Protein AF-V6LWH7-F1 (afdb_monomer_lite)

Foldseek 3Di:
DVVVLVVLVVVLVVLVVVLCCLLDPPDDDLPDLPCLQVSLVSNLVSLLSSLVSVVVSVVVVVVVVVVDDDDDDPDDDDPDDDDDDDDDDDPPDPPVPDDFPDPLLVSVVSSLVSLLVSLPPPDDPLLSLLSNLLNLLVVLCQLPPPVRPSVVVGDPSSNVVSVVVNVVSLVVNLVVQLVQLLVLLVLVVLLVVVLVLLVVCVVVVVDDPVLSVVLVVVSVVLVVVVVVLVVVVVVPDPDDDDDDDDDDDDDDDDDDDPPDPDDDQPDDDDPPPSDDPVSLVSLLSSLVSSVVSLVVSLVSQVPAARPNPVSVVSNVVSVVSSLVSVVSSQVNQSSHPNSNVSNVVNDPDDSVVSVVSSVPGND

Organism: NCBI:txid348837

Sequence (363 aa):
MIYVFTVLQQVTDRLYSDLESQLFPSKYQANNSSMVIDQIIVVLNSLTQINKNAKIILLLKQKSKAIEYIDDKYQHIKPDKFIFKDDTIIFSYKLTSFKPLNKMDIYLYYLVKFIFTVQNGNQAPTTKILQLLNSLGFINDFISNQTNELCLVISQQFKDYIKQVTSDLIMAYKQEIWSPPRLALGTSTLIDQITYQFNKWFQMNLISDQDNKEIQQQLVTFKIQKTNHQNSQSINDSFADENLLDDSQSESQAATDYSSLSQKSISGKSNSKLKSKKLASTIQKQLKKFLIYINNIRSSHMNLNIVSIDLRVQLQEIMNQCMEAYSIYEQLCTLSPALYQFFEQSIQEDSNEMKKSLATLFG

Radius of gyration: 29.25 Å; chains: 1; bounding box: 64×45×91 Å

Secondary structure (DSSP, 8-state):
-HHHHHHHHHHHHHHHHHHHHHHS-S---TT-GGGHHHHHHHHHHHHHHHHHHHHHHHHHHHHHHTS------------------------SS-GGG----SHHHHHHHHHHHHHHHHHTSS--HHHHHHHHHHHHHHHHHHHH-TT-TTTTTS-HHHHHHHHHHHHHHHHHHIIIIIHHHHHHH-HHHHHHHHHHHHHHHHHTTSS-HHHHHHHHHHHHHHHHHHHHHHHHHHTT--S-----------------------------S--TT---HHHHHHHHHHHHHHHHHHHHHHHHHTT-B---HHHHHHHHHHHHHHHHHHHHHHHHHHTSHHHHHHHHTT-SS-HHHHHHHHHTTB-

pLDDT: mean 71.37, std 21.17, range [26.19, 95.75]

Structure (mmCIF, N/CA/C/O backbone):
data_AF-V6LWH7-F1
#
_entry.id   AF-V6LWH7-F1
#
loop_
_atom_site.group_PDB
_atom_site.id
_atom_site.type_symbol
_atom_site.label_atom_id
_atom_site.label_alt_id
_atom_site.label_comp_id
_atom_site.label_asym_id
_atom_site.label_entity_id
_atom_site.label_seq_id
_atom_site.pdbx_PDB_ins_code
_atom_site.Cartn_x
_atom_site.Cartn_y
_atom_site.Cartn_z
_atom_site.occupancy
_atom_site.B_iso_or_equiv
_atom_site.auth_seq_id
_atom_site.auth_comp_id
_atom_site.auth_asym_id
_atom_site.auth_atom_id
_atom_site.pdbx_PDB_model_num
ATOM 1 N N . MET A 1 1 ? -37.479 -0.530 42.196 1.00 57.38 1 MET A N 1
ATOM 2 C CA . MET A 1 1 ? -36.612 0.382 41.412 1.00 57.38 1 MET A CA 1
ATOM 3 C C . MET A 1 1 ? -35.177 0.401 41.946 1.00 57.38 1 MET A C 1
ATOM 5 O O . MET A 1 1 ? -34.272 0.155 41.163 1.00 57.38 1 MET A O 1
ATOM 9 N N . ILE A 1 2 ? -34.971 0.569 43.262 1.00 58.06 2 ILE A N 1
ATOM 10 C CA . ILE A 1 2 ? -33.645 0.522 43.922 1.00 58.06 2 ILE A CA 1
ATOM 11 C C . ILE A 1 2 ? -32.874 -0.773 43.605 1.00 58.06 2 ILE A C 1
ATOM 13 O O . ILE A 1 2 ? -31.732 -0.711 43.176 1.00 58.06 2 ILE A O 1
ATOM 17 N N . TYR A 1 3 ? -33.515 -1.942 43.710 1.00 59.16 3 TYR A N 1
ATOM 18 C CA . TYR A 1 3 ? -32.867 -3.231 43.419 1.00 59.16 3 TYR A CA 1
ATOM 19 C C . TYR A 1 3 ? -32.341 -3.339 41.974 1.00 59.16 3 TYR A C 1
ATOM 21 O O . TYR A 1 3 ? -31.215 -3.767 41.751 1.00 59.16 3 TYR A O 1
ATOM 29 N N . VAL A 1 4 ? -33.123 -2.876 40.990 1.00 56.91 4 VAL A N 1
ATOM 30 C CA . VAL A 1 4 ? -32.725 -2.868 39.568 1.00 56.91 4 VAL A CA 1
ATOM 31 C C . VAL A 1 4 ? -31.540 -1.929 39.338 1.00 56.91 4 VAL A C 1
ATOM 33 O O . VAL A 1 4 ? -30.622 -2.268 38.598 1.00 56.91 4 VAL A O 1
ATOM 36 N N . PHE A 1 5 ? -31.532 -0.775 40.010 1.00 57.03 5 PHE A N 1
ATOM 37 C CA . PHE A 1 5 ? -30.420 0.169 39.971 1.00 57.03 5 PHE A CA 1
ATOM 38 C C . PHE A 1 5 ? -29.132 -0.442 40.543 1.00 57.03 5 PHE A C 1
ATOM 40 O O . PHE A 1 5 ? -28.092 -0.394 39.892 1.00 57.03 5 PHE A O 1
ATOM 47 N N . THR A 1 6 ? -29.203 -1.066 41.722 1.00 62.12 6 THR A N 1
ATOM 48 C CA . THR A 1 6 ? -28.047 -1.703 42.368 1.00 62.12 6 THR A CA 1
ATOM 49 C C . THR A 1 6 ? -27.485 -2.850 41.529 1.00 62.12 6 THR A C 1
ATOM 51 O O . THR A 1 6 ? -26.272 -2.937 41.363 1.00 62.12 6 THR A O 1
ATOM 54 N N . VAL A 1 7 ? -28.346 -3.693 40.949 1.00 62.69 7 VAL A N 1
ATOM 55 C CA . VAL A 1 7 ? -27.916 -4.802 40.082 1.00 62.69 7 VAL A CA 1
ATOM 56 C C . VAL A 1 7 ? -27.250 -4.279 38.805 1.00 62.69 7 VAL A C 1
ATOM 58 O O . VAL A 1 7 ? -26.169 -4.743 38.455 1.00 62.69 7 VAL A O 1
ATOM 61 N N . LEU A 1 8 ? -27.831 -3.277 38.133 1.00 59.25 8 LEU A N 1
ATOM 62 C CA . LEU A 1 8 ? -27.225 -2.672 36.937 1.00 59.25 8 LEU A CA 1
ATOM 63 C C . LEU A 1 8 ? -25.881 -1.999 37.238 1.00 59.25 8 LEU A C 1
ATOM 65 O O . LEU A 1 8 ? -24.948 -2.125 36.444 1.00 59.25 8 LEU A O 1
ATOM 69 N N . GLN A 1 9 ? -25.761 -1.319 38.381 1.00 61.81 9 GLN A N 1
ATOM 70 C CA . GLN A 1 9 ? -24.502 -0.717 38.816 1.00 61.81 9 GLN A CA 1
ATOM 71 C C . GLN A 1 9 ? -23.437 -1.795 39.059 1.00 61.81 9 GLN A C 1
ATOM 73 O O . GLN A 1 9 ? -22.360 -1.714 38.483 1.00 61.81 9 GLN A O 1
ATOM 78 N N . GLN A 1 10 ? -23.764 -2.860 39.799 1.00 66.56 10 GLN A N 1
ATOM 79 C CA . GLN A 1 10 ? -22.844 -3.976 40.053 1.00 66.56 10 GLN A CA 1
ATOM 80 C C . GLN A 1 10 ? -22.398 -4.687 38.768 1.00 66.56 10 GLN A C 1
ATOM 82 O O . GLN A 1 10 ? -21.230 -5.046 38.639 1.00 66.56 10 GLN A O 1
ATOM 87 N N . VAL A 1 11 ? -23.306 -4.885 37.805 1.00 63.69 11 VAL A N 1
ATOM 88 C CA . VAL A 1 11 ? -22.963 -5.452 36.490 1.00 63.69 11 VAL A CA 1
ATOM 89 C C . VAL A 1 11 ? -22.030 -4.513 35.725 1.00 63.69 11 VAL A C 1
ATOM 91 O O . VAL A 1 11 ? -21.061 -4.970 35.130 1.00 63.69 11 VAL A O 1
ATOM 94 N N . THR A 1 12 ? -22.283 -3.205 35.766 1.00 62.47 12 THR A N 1
ATOM 95 C CA . THR A 1 12 ? -21.432 -2.202 35.106 1.00 62.47 12 THR A CA 1
ATOM 96 C C . THR A 1 12 ? -20.036 -2.151 35.724 1.00 62.47 12 THR A C 1
ATOM 98 O O . THR A 1 12 ? -19.050 -2.113 34.994 1.00 62.47 12 THR A O 1
ATOM 101 N N . ASP A 1 13 ? -19.937 -2.212 37.052 1.00 66.00 13 ASP A N 1
ATOM 102 C CA . ASP A 1 13 ? -18.659 -2.209 37.768 1.00 66.00 13 ASP A CA 1
ATOM 103 C C . ASP A 1 13 ? -17.856 -3.492 37.492 1.00 66.00 13 ASP A C 1
ATOM 105 O O . ASP A 1 13 ? -16.647 -3.425 37.277 1.00 66.00 13 ASP A O 1
ATOM 109 N N . ARG A 1 14 ? -18.524 -4.654 37.400 1.00 68.56 14 ARG A N 1
ATOM 110 C CA . ARG A 1 14 ? -17.887 -5.906 36.953 1.00 68.56 14 ARG A CA 1
ATOM 111 C C . ARG A 1 14 ? -17.366 -5.801 35.526 1.00 68.56 14 ARG A C 1
ATOM 113 O O . ARG A 1 14 ? -16.214 -6.134 35.296 1.00 68.56 14 ARG A O 1
ATOM 120 N N . LEU A 1 15 ? -18.164 -5.268 34.599 1.00 65.25 15 LEU A N 1
ATOM 121 C CA . LEU A 1 15 ? -17.723 -5.058 33.218 1.00 65.25 15 LEU A CA 1
ATOM 122 C C . LEU A 1 15 ? -16.517 -4.112 33.139 1.00 65.25 15 LEU A C 1
ATOM 124 O O . LEU A 1 15 ? -15.630 -4.348 32.327 1.00 65.25 15 LEU A O 1
ATOM 128 N N . TYR A 1 16 ? -16.448 -3.071 33.978 1.00 66.19 16 TYR A N 1
ATOM 129 C CA . TYR A 1 16 ? -15.256 -2.221 34.070 1.00 66.19 16 TYR A CA 1
ATOM 130 C C . TYR A 1 16 ? -14.039 -2.986 34.593 1.00 66.19 16 TYR A C 1
ATOM 132 O O . TYR A 1 16 ? -12.971 -2.875 34.000 1.00 66.19 16 TYR A O 1
ATOM 140 N N . SER A 1 17 ? -14.198 -3.777 35.655 1.00 66.81 17 SER A N 1
ATOM 141 C CA . SER A 1 17 ? -13.118 -4.607 36.202 1.00 66.81 17 SER A CA 1
ATOM 142 C C . SER A 1 17 ? -12.618 -5.638 35.185 1.00 66.81 17 SER A C 1
ATOM 144 O O . SER A 1 17 ? -11.411 -5.832 35.043 1.00 66.81 17 SER A O 1
ATOM 146 N N . ASP A 1 18 ? -13.529 -6.282 34.455 1.00 69.12 18 ASP A N 1
ATOM 147 C CA . ASP A 1 18 ? -13.196 -7.248 33.409 1.00 69.12 18 ASP A CA 1
ATOM 148 C C . ASP A 1 18 ? -12.464 -6.551 32.257 1.00 69.12 18 ASP A C 1
ATOM 150 O O . ASP A 1 18 ? -11.425 -7.031 31.806 1.00 69.12 18 ASP A O 1
ATOM 154 N N . LEU A 1 19 ? -12.935 -5.375 31.835 1.00 66.69 19 LEU A N 1
ATOM 155 C CA . LEU A 1 19 ? -12.294 -4.564 30.801 1.00 66.69 19 LEU A CA 1
ATOM 156 C C . LEU A 1 19 ? -10.889 -4.106 31.216 1.00 66.69 19 LEU A C 1
ATOM 158 O O . LEU A 1 19 ? -9.960 -4.159 30.415 1.00 66.69 19 LEU A O 1
ATOM 162 N N . GLU A 1 20 ? -10.705 -3.693 32.468 1.00 63.97 20 GLU A N 1
ATOM 163 C CA . GLU A 1 20 ? -9.390 -3.347 33.010 1.00 63.97 20 GLU A CA 1
ATOM 164 C C . GLU A 1 20 ? -8.465 -4.567 33.041 1.00 63.97 20 GLU A C 1
ATOM 166 O O . GLU A 1 20 ? -7.310 -4.468 32.637 1.00 63.97 20 GLU A O 1
ATOM 171 N N . SER A 1 21 ? -8.974 -5.744 33.408 1.00 65.75 21 SER A N 1
ATOM 172 C CA . SER A 1 21 ? -8.191 -6.984 33.360 1.00 65.75 21 SER A CA 1
ATOM 173 C C . SER A 1 21 ? -7.822 -7.419 31.936 1.00 65.75 21 SER A C 1
ATOM 175 O O . SER A 1 21 ? -6.797 -8.070 31.751 1.00 65.75 21 SER A O 1
ATOM 177 N N . GLN A 1 22 ? -8.631 -7.047 30.937 1.00 65.56 22 GLN A N 1
ATOM 178 C CA . GLN A 1 22 ? -8.401 -7.332 29.517 1.00 65.56 22 GLN A CA 1
ATOM 179 C C . GLN A 1 22 ? -7.458 -6.327 28.856 1.00 65.56 22 GLN A C 1
ATOM 181 O O . GLN A 1 22 ? -6.713 -6.713 27.965 1.00 65.56 22 GLN A O 1
ATOM 186 N N . LEU A 1 23 ? -7.479 -5.060 29.279 1.00 60.69 23 LEU A N 1
ATOM 187 C CA . LEU A 1 23 ? -6.582 -4.013 28.782 1.00 60.69 23 LEU A CA 1
ATOM 188 C C . LEU A 1 23 ? -5.226 -4.019 29.507 1.00 60.69 23 LEU A C 1
ATOM 190 O O . LEU A 1 23 ? -4.211 -3.666 28.902 1.00 60.69 23 LEU A O 1
ATOM 194 N N . PHE A 1 24 ? -5.184 -4.473 30.766 1.00 60.62 24 PHE A N 1
ATOM 195 C CA . PHE A 1 24 ? -3.997 -4.470 31.635 1.00 60.62 24 PHE A CA 1
ATOM 196 C C . PHE A 1 24 ? -3.686 -5.815 32.348 1.00 60.62 24 PHE A C 1
ATOM 198 O O . PHE A 1 24 ? -3.343 -5.809 33.533 1.00 60.62 24 PHE A O 1
ATOM 205 N N . PRO A 1 25 ? -3.760 -6.994 31.706 1.00 55.56 25 PRO A N 1
ATOM 206 C CA . PRO A 1 25 ? -3.278 -8.236 32.280 1.00 55.56 25 PRO A CA 1
ATOM 207 C C . PRO A 1 25 ? -1.788 -8.127 32.610 1.00 55.56 25 PRO A C 1
ATOM 209 O O . PRO A 1 25 ? -0.939 -7.756 31.799 1.00 55.56 25 PRO A O 1
ATOM 212 N N . SER A 1 26 ? -1.461 -8.547 33.826 1.00 43.44 26 SER A N 1
ATOM 213 C CA . SER A 1 26 ? -0.113 -8.572 34.401 1.00 43.44 26 SER A CA 1
ATOM 214 C C . SER A 1 26 ? 0.867 -9.522 33.690 1.00 43.44 26 SER A C 1
ATOM 216 O O . SER A 1 26 ? 2.021 -9.635 34.101 1.00 43.44 26 SER A O 1
ATOM 218 N N . LYS A 1 27 ? 0.433 -10.214 32.626 1.00 41.72 27 LYS A N 1
ATOM 219 C CA . LYS A 1 27 ? 1.223 -11.163 31.830 1.00 41.72 27 LYS A CA 1
ATOM 220 C C . LYS A 1 27 ? 0.789 -11.147 30.362 1.00 41.72 27 LYS A C 1
ATOM 222 O O . LYS A 1 27 ? 0.146 -12.082 29.893 1.00 41.72 27 LYS A O 1
ATOM 227 N N . TYR A 1 28 ? 1.158 -10.114 29.612 1.00 51.66 28 TYR A N 1
ATOM 228 C CA . TYR A 1 28 ? 1.070 -10.191 28.154 1.00 51.66 28 TYR A CA 1
ATOM 229 C C . TYR A 1 28 ? 2.218 -11.045 27.610 1.00 51.66 28 TYR A C 1
ATOM 231 O O . TYR A 1 28 ? 3.370 -10.619 27.567 1.00 51.66 28 TYR A O 1
ATOM 239 N N . GLN A 1 29 ? 1.909 -12.282 27.217 1.00 45.56 29 GLN A N 1
ATOM 240 C CA . GLN A 1 29 ? 2.829 -13.111 26.442 1.00 45.56 29 GLN A CA 1
ATOM 241 C C . GLN A 1 29 ? 2.823 -12.614 24.992 1.00 45.56 29 GLN A C 1
ATOM 243 O O . GLN A 1 29 ? 1.815 -12.723 24.299 1.00 45.56 29 GLN A O 1
ATOM 248 N N . ALA A 1 30 ? 3.956 -12.085 24.535 1.00 46.53 30 ALA A N 1
ATOM 249 C CA . ALA A 1 30 ? 4.158 -11.439 23.233 1.00 46.53 30 ALA A CA 1
ATOM 250 C C . ALA A 1 30 ? 3.979 -12.343 21.986 1.00 46.53 30 ALA A C 1
ATOM 252 O O . ALA A 1 30 ? 4.360 -11.949 20.887 1.00 46.53 30 ALA A O 1
ATOM 253 N N . ASN A 1 31 ? 3.423 -13.552 22.125 1.00 45.47 31 ASN A N 1
ATOM 254 C CA . ASN A 1 31 ? 3.569 -14.612 21.122 1.00 45.47 31 ASN A CA 1
ATOM 255 C C . ASN A 1 31 ? 2.305 -14.954 20.311 1.00 45.47 31 ASN A C 1
ATOM 257 O O . ASN A 1 31 ? 2.431 -15.694 19.342 1.00 45.47 31 ASN A O 1
ATOM 261 N N . ASN A 1 32 ? 1.118 -14.412 20.622 1.00 48.62 32 ASN A N 1
ATOM 262 C CA . ASN A 1 32 ? -0.114 -14.729 19.876 1.00 48.62 32 ASN A CA 1
ATOM 263 C C . ASN A 1 32 ? -0.684 -13.510 19.139 1.00 48.62 32 ASN A C 1
ATOM 265 O O . ASN A 1 32 ? -1.598 -12.838 19.610 1.00 48.62 32 ASN A O 1
ATOM 269 N N . SER A 1 33 ? -0.161 -13.247 17.943 1.00 49.16 33 SER A N 1
ATOM 270 C CA . SER A 1 33 ? -0.603 -12.152 17.070 1.00 49.16 33 SER A CA 1
ATOM 271 C C . SER A 1 33 ? -1.955 -12.384 16.381 1.00 49.16 33 SER A C 1
ATOM 273 O O . SER A 1 33 ? -2.584 -11.423 15.948 1.00 49.16 33 SER A O 1
ATOM 275 N N . SER A 1 34 ? -2.450 -13.627 16.326 1.00 46.38 34 SER A N 1
ATOM 276 C CA . SER A 1 34 ? -3.752 -13.956 15.723 1.00 46.38 34 SER A CA 1
ATOM 277 C C . SER A 1 34 ? -4.962 -13.639 16.610 1.00 46.38 34 SER A C 1
ATOM 279 O O . SER A 1 34 ? -6.083 -13.649 16.116 1.00 46.38 34 SER A O 1
ATOM 281 N N . MET A 1 35 ? -4.764 -13.330 17.897 1.00 50.34 35 MET A N 1
ATOM 282 C CA . MET A 1 35 ? -5.859 -13.119 18.859 1.00 50.34 35 MET A CA 1
ATOM 283 C C . MET A 1 35 ? -6.299 -11.655 19.000 1.00 50.34 35 MET A C 1
ATOM 285 O O . MET A 1 35 ? -7.195 -11.359 19.786 1.00 50.34 35 MET A O 1
ATOM 289 N N . VAL A 1 36 ? -5.682 -10.725 18.265 1.00 66.1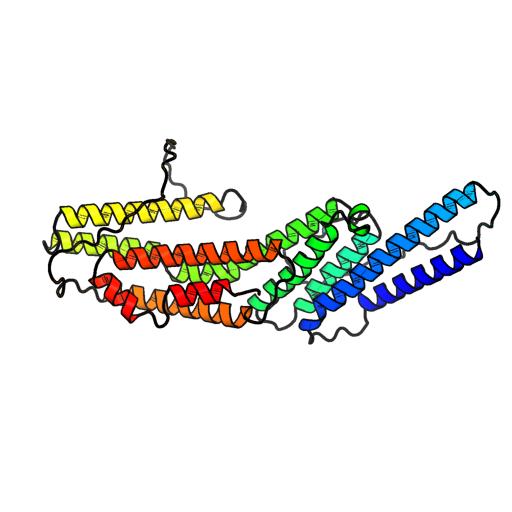9 36 VAL A N 1
ATOM 290 C CA . VAL A 1 36 ? -5.876 -9.288 18.509 1.00 66.19 36 VAL A CA 1
ATOM 291 C C . VAL A 1 36 ? -7.281 -8.823 18.110 1.00 66.19 36 VAL A C 1
ATOM 293 O O . VAL A 1 36 ? -7.898 -8.087 18.871 1.00 66.19 36 VAL A O 1
ATOM 296 N N . ILE A 1 37 ? -7.837 -9.281 16.981 1.00 69.75 37 ILE A N 1
ATOM 297 C CA . ILE A 1 37 ? -9.183 -8.854 16.547 1.00 69.75 37 ILE A CA 1
ATOM 298 C C . ILE A 1 37 ? -10.270 -9.404 17.469 1.00 69.75 37 ILE A C 1
ATOM 300 O O . ILE A 1 37 ? -11.130 -8.641 17.900 1.00 69.75 37 ILE A O 1
ATOM 304 N N . ASP A 1 38 ? -10.208 -10.683 17.839 1.00 70.56 38 ASP A N 1
ATOM 305 C CA . ASP A 1 38 ? -11.181 -11.274 18.764 1.00 70.56 38 ASP A CA 1
ATOM 306 C C . ASP A 1 38 ? -11.155 -10.568 20.127 1.00 70.56 38 ASP A C 1
ATOM 308 O O . ASP A 1 38 ? -12.202 -10.259 20.697 1.00 70.56 38 ASP A O 1
ATOM 312 N N . GLN A 1 39 ? -9.962 -10.224 20.624 1.00 69.38 39 GLN A N 1
ATOM 313 C CA . GLN A 1 39 ? -9.811 -9.428 21.843 1.00 69.38 39 GLN A CA 1
ATOM 314 C C . GLN A 1 39 ? -10.377 -8.011 21.676 1.00 69.38 39 GLN A C 1
ATOM 316 O O . GLN A 1 39 ? -11.100 -7.543 22.556 1.00 69.38 39 GLN A O 1
ATOM 321 N N . ILE A 1 40 ? -10.130 -7.346 20.541 1.00 74.00 40 ILE A N 1
ATOM 322 C CA . ILE A 1 40 ? -10.730 -6.040 20.231 1.00 74.00 40 ILE A CA 1
ATOM 323 C C . ILE A 1 40 ? -12.260 -6.140 20.231 1.00 74.00 40 ILE A C 1
ATOM 325 O O . ILE A 1 40 ? -12.918 -5.296 20.837 1.00 74.00 40 ILE A O 1
ATOM 329 N N . ILE A 1 41 ? -12.841 -7.174 19.615 1.00 76.12 41 ILE A N 1
ATOM 330 C CA . ILE A 1 41 ? -14.292 -7.404 19.590 1.00 76.12 41 ILE A CA 1
ATOM 331 C C . ILE A 1 41 ? -14.842 -7.523 21.015 1.00 76.12 41 ILE A C 1
ATOM 333 O O . ILE A 1 41 ? -15.835 -6.872 21.346 1.00 76.12 41 ILE A O 1
ATOM 337 N N . VAL A 1 42 ? -14.198 -8.314 21.878 1.00 74.38 42 VAL A N 1
ATOM 338 C CA . VAL A 1 42 ? -14.616 -8.479 23.280 1.00 74.38 42 VAL A CA 1
ATOM 339 C C . VAL A 1 42 ? -14.567 -7.147 24.036 1.00 74.38 42 VAL A C 1
ATOM 341 O O . VAL A 1 42 ? -15.534 -6.800 24.726 1.00 74.38 42 VAL A O 1
ATOM 344 N N . VAL A 1 43 ? -13.496 -6.367 23.866 1.00 72.19 43 VAL A N 1
ATOM 345 C CA . VAL A 1 43 ? -13.340 -5.050 24.503 1.00 72.19 43 VAL A CA 1
ATOM 346 C C . VAL A 1 43 ? -14.414 -4.076 24.006 1.00 72.19 43 VAL A C 1
ATOM 348 O O . VAL A 1 43 ? -15.103 -3.446 24.809 1.00 72.19 43 VAL A O 1
ATOM 351 N N . LEU A 1 44 ? -14.622 -3.976 22.691 1.00 75.81 44 LEU A N 1
ATOM 352 C CA . LEU A 1 44 ? -15.604 -3.069 22.089 1.00 75.81 44 LEU A CA 1
ATOM 353 C C . LEU A 1 44 ? -17.050 -3.437 22.457 1.00 75.81 44 LEU A C 1
ATOM 355 O O . LEU A 1 44 ? -17.870 -2.553 22.733 1.00 75.81 44 LEU A O 1
ATOM 359 N N . ASN A 1 45 ? -17.365 -4.731 22.537 1.00 76.62 45 ASN A N 1
ATOM 360 C CA . ASN A 1 45 ? -18.660 -5.211 23.016 1.00 76.62 45 ASN A CA 1
ATOM 361 C C . ASN A 1 45 ? -18.878 -4.856 24.490 1.00 76.62 45 ASN A C 1
ATOM 363 O O . ASN A 1 45 ? -19.949 -4.361 24.851 1.00 76.62 45 ASN A O 1
ATOM 367 N N . SER A 1 46 ? -17.855 -5.037 25.328 1.00 73.69 46 SER A N 1
ATOM 368 C CA . SER A 1 46 ? -17.896 -4.664 26.746 1.00 73.69 46 SER A CA 1
ATOM 369 C C . SER A 1 46 ? -18.129 -3.162 26.924 1.00 73.69 46 SER A C 1
ATOM 371 O O . SER A 1 46 ? -19.032 -2.767 27.662 1.00 73.69 46 SER A O 1
ATOM 373 N N . LEU A 1 47 ? -17.416 -2.311 26.175 1.00 72.38 47 LEU A N 1
ATOM 374 C CA . LEU A 1 47 ? -17.636 -0.856 26.178 1.00 72.38 47 LEU A CA 1
ATOM 375 C C . LEU A 1 47 ? -19.057 -0.480 25.745 1.00 72.38 47 LEU A C 1
ATOM 377 O O . LEU A 1 47 ? -19.685 0.397 26.344 1.00 72.38 47 LEU A O 1
ATOM 381 N N . THR A 1 48 ? -19.593 -1.166 24.736 1.00 74.44 48 THR A N 1
ATOM 382 C CA . THR A 1 48 ? -20.962 -0.940 24.255 1.00 74.44 48 THR A CA 1
ATOM 383 C C . THR A 1 48 ? -21.994 -1.279 25.332 1.00 74.44 48 THR A C 1
ATOM 385 O O . THR A 1 48 ? -22.919 -0.498 25.563 1.00 74.44 48 THR A O 1
ATOM 388 N N . GLN A 1 49 ? -21.827 -2.401 26.037 1.00 72.25 49 GLN A N 1
ATOM 389 C CA . GLN A 1 49 ? -22.718 -2.800 27.133 1.00 72.25 49 GLN A CA 1
ATOM 390 C C . GLN A 1 49 ? -22.623 -1.854 28.333 1.00 72.25 49 GLN A C 1
ATOM 392 O O . GLN A 1 49 ? -23.647 -1.436 28.873 1.00 72.25 49 GLN A O 1
ATOM 397 N N . ILE A 1 50 ? -21.408 -1.442 28.702 1.00 72.31 50 ILE A N 1
ATOM 398 C CA . ILE A 1 50 ? -21.175 -0.429 29.738 1.00 72.31 50 ILE A CA 1
ATOM 399 C C . ILE A 1 50 ? -21.924 0.866 29.395 1.00 72.31 50 ILE A C 1
ATOM 401 O O . ILE A 1 50 ? -22.614 1.421 30.250 1.00 72.31 50 ILE A O 1
ATOM 405 N N . ASN A 1 51 ? -21.840 1.333 28.144 1.00 72.12 51 ASN A N 1
ATOM 406 C CA . ASN A 1 51 ? -22.542 2.539 27.704 1.00 72.12 51 ASN A CA 1
ATOM 407 C C . ASN A 1 51 ? -24.070 2.391 27.808 1.00 72.12 51 ASN A C 1
ATOM 409 O O . ASN A 1 51 ? -24.751 3.287 28.311 1.00 72.12 51 ASN A O 1
ATOM 413 N N . LYS A 1 52 ? -24.617 1.246 27.379 1.00 73.56 52 LYS A N 1
ATOM 414 C CA . LYS A 1 52 ? -26.056 0.951 27.488 1.00 73.56 52 LYS A CA 1
ATOM 415 C C . LYS A 1 52 ? -26.523 0.964 28.942 1.00 73.56 52 LYS A C 1
ATOM 417 O O . LYS A 1 52 ? -27.501 1.643 29.264 1.00 73.56 52 LYS A O 1
ATOM 422 N N . ASN A 1 53 ? -25.793 0.294 29.832 1.00 71.12 53 ASN A N 1
ATOM 423 C CA . ASN A 1 53 ? -26.113 0.281 31.257 1.00 71.12 53 ASN A CA 1
ATOM 424 C C . ASN A 1 53 ? -26.029 1.685 31.864 1.00 71.12 53 ASN A C 1
ATOM 426 O O . ASN A 1 53 ? -26.939 2.086 32.587 1.00 71.12 53 ASN A O 1
ATOM 430 N N . ALA A 1 54 ? -25.001 2.468 31.521 1.00 67.50 54 ALA A N 1
ATOM 431 C CA . ALA A 1 54 ? -24.852 3.842 31.993 1.00 67.50 54 ALA A CA 1
ATOM 432 C C . ALA A 1 54 ? -26.034 4.735 31.572 1.00 67.50 54 ALA A C 1
ATOM 434 O O . ALA A 1 54 ? -26.556 5.486 32.400 1.00 67.50 54 ALA A O 1
ATOM 435 N N . LYS A 1 55 ? -26.518 4.615 30.325 1.00 70.62 55 LYS A N 1
ATOM 436 C CA . LYS A 1 55 ? -27.722 5.327 29.857 1.00 70.62 55 LYS A CA 1
ATOM 437 C C . LYS A 1 55 ? -28.970 4.913 30.634 1.00 70.62 55 LYS A C 1
ATOM 439 O O . LYS A 1 55 ? -29.725 5.782 31.065 1.00 70.62 55 LYS A O 1
ATOM 444 N N . ILE A 1 56 ? -29.178 3.611 30.852 1.00 67.88 56 ILE A N 1
ATOM 445 C CA . ILE A 1 56 ? -30.323 3.103 31.627 1.00 67.88 56 ILE A CA 1
ATOM 446 C C . ILE A 1 56 ? -30.268 3.626 33.066 1.00 67.88 56 ILE A C 1
ATOM 448 O O . ILE A 1 56 ? -31.268 4.127 33.574 1.00 67.88 56 ILE A O 1
ATOM 452 N N . ILE A 1 57 ? -29.101 3.576 33.709 1.00 64.56 57 ILE A N 1
ATOM 453 C CA . ILE A 1 57 ? -28.868 4.112 35.057 1.00 64.56 57 ILE A CA 1
ATOM 454 C C . ILE A 1 57 ? -29.195 5.609 35.105 1.00 64.56 57 ILE A C 1
ATOM 456 O O . ILE A 1 57 ? -29.845 6.066 36.045 1.00 64.56 57 ILE A O 1
ATOM 460 N N . LEU A 1 58 ? -28.789 6.380 34.094 1.00 66.94 58 LEU A N 1
ATOM 461 C CA . LEU A 1 58 ? -29.041 7.820 34.024 1.00 66.94 58 LEU A CA 1
ATOM 462 C C . LEU A 1 58 ? -30.533 8.132 33.823 1.00 66.94 58 LEU A C 1
ATOM 464 O O . LEU A 1 58 ? -31.070 8.989 34.525 1.00 66.94 58 LEU A O 1
ATOM 468 N N . LEU A 1 59 ? -31.225 7.386 32.958 1.00 68.25 59 LEU A N 1
ATOM 469 C CA . LEU A 1 59 ? -32.680 7.474 32.784 1.00 68.25 59 LEU A CA 1
ATOM 470 C C . LEU A 1 59 ? -33.435 7.094 34.062 1.00 68.25 59 LEU A C 1
ATOM 472 O O . LEU A 1 59 ? -34.387 7.775 34.444 1.00 68.25 59 LEU A O 1
ATOM 476 N N . LEU A 1 60 ? -33.001 6.035 34.751 1.00 62.44 60 LEU A N 1
ATOM 477 C CA . LEU A 1 60 ? -33.561 5.633 36.040 1.00 62.44 60 LEU A CA 1
ATOM 478 C C . LEU A 1 60 ? -33.341 6.717 37.099 1.00 62.44 60 LEU A C 1
ATOM 480 O O . LEU A 1 60 ? -34.279 7.006 37.829 1.00 62.44 60 LEU A O 1
ATOM 484 N N . LYS A 1 61 ? -32.170 7.372 37.138 1.00 61.19 61 LYS A N 1
ATOM 485 C CA . LYS A 1 61 ? -31.898 8.518 38.028 1.00 61.19 61 LYS A CA 1
ATOM 486 C C . LYS A 1 61 ? -32.762 9.736 37.708 1.00 61.19 61 LYS A C 1
ATOM 488 O O . LYS A 1 61 ? -33.194 10.435 38.615 1.00 61.19 61 LYS A O 1
ATOM 493 N N . GLN A 1 62 ? -33.004 10.024 36.432 1.00 68.31 62 GLN A N 1
ATOM 494 C CA . GLN A 1 62 ? -33.876 11.129 36.023 1.00 68.31 62 GLN A CA 1
ATOM 495 C C . GLN A 1 62 ? -35.334 10.851 36.398 1.00 68.31 62 GLN A C 1
ATOM 497 O O . GLN A 1 62 ? -35.998 11.720 36.955 1.00 68.31 62 GLN A O 1
ATOM 502 N N . LYS A 1 63 ? -35.811 9.620 36.171 1.00 63.78 63 LYS A N 1
ATOM 503 C CA . LYS A 1 63 ? -37.148 9.189 36.595 1.00 63.78 63 LYS A CA 1
ATOM 504 C C . LYS A 1 63 ? -37.279 9.084 38.113 1.00 63.78 63 LYS A C 1
ATOM 506 O O . LYS A 1 63 ? -38.341 9.390 38.636 1.00 63.78 63 LYS A O 1
ATOM 511 N N . SER A 1 64 ? -36.220 8.703 38.826 1.00 55.62 64 SER A N 1
ATOM 512 C CA . SER A 1 64 ? -36.217 8.693 40.288 1.00 55.62 64 SER A CA 1
ATOM 513 C C . SER A 1 64 ? -36.090 10.097 40.866 1.00 55.62 64 SER A C 1
ATOM 515 O O . SER A 1 64 ? -36.620 10.338 41.926 1.00 55.62 64 SER A O 1
ATOM 517 N N . LYS A 1 65 ? -35.476 11.074 40.191 1.00 50.72 65 LYS A N 1
ATOM 518 C CA . LYS A 1 65 ? -35.581 12.484 40.613 1.00 50.72 65 LYS A CA 1
ATOM 519 C C . LYS A 1 65 ? -37.008 13.039 40.489 1.00 50.72 65 LYS A C 1
ATOM 521 O O . LYS A 1 65 ? -37.323 14.002 41.172 1.00 50.72 65 LYS A O 1
ATOM 526 N N . ALA A 1 66 ? -37.868 12.421 39.675 1.00 46.00 66 ALA A N 1
ATOM 527 C CA . ALA A 1 66 ? -39.311 12.682 39.668 1.00 46.00 66 ALA A CA 1
ATOM 528 C C . ALA A 1 66 ? -40.079 11.915 40.772 1.00 46.00 66 ALA A C 1
ATOM 530 O O . ALA A 1 66 ? -41.288 12.077 40.901 1.00 46.00 66 ALA A O 1
ATOM 531 N N . ILE A 1 67 ? -39.391 11.086 41.566 1.00 44.28 67 ILE A N 1
ATOM 532 C CA . ILE A 1 67 ? -39.914 10.334 42.713 1.00 44.28 67 ILE A CA 1
ATOM 533 C C . ILE A 1 67 ? -38.976 10.634 43.889 1.00 44.28 67 ILE A C 1
ATOM 535 O O . ILE A 1 67 ? -38.014 9.908 44.127 1.00 44.28 67 ILE A O 1
ATOM 539 N N . GLU A 1 68 ? -39.202 11.767 44.557 1.00 42.53 68 GLU A N 1
ATOM 540 C CA . GLU A 1 68 ? -38.373 12.249 45.667 1.00 42.53 68 GLU A CA 1
ATOM 541 C C . GLU A 1 68 ? -37.954 11.150 46.657 1.00 42.53 68 GLU A C 1
ATOM 543 O O . GLU A 1 68 ? -38.716 10.233 46.963 1.00 42.53 68 GLU A O 1
ATOM 548 N N . TYR A 1 69 ? -36.746 11.348 47.200 1.00 46.94 69 TYR A N 1
ATOM 549 C CA . TYR A 1 69 ? -36.076 10.554 48.231 1.00 46.94 69 TYR A CA 1
ATOM 550 C C . TYR A 1 69 ? -35.599 9.163 47.800 1.00 46.94 69 TYR A C 1
ATOM 552 O O . TYR A 1 69 ? -36.385 8.232 47.786 1.00 46.94 69 TYR A O 1
ATOM 560 N N . ILE A 1 70 ? -34.283 9.003 47.578 1.00 36.62 70 ILE A N 1
ATOM 561 C CA . ILE A 1 70 ? -33.472 7.888 48.119 1.00 36.62 70 ILE A CA 1
ATOM 562 C C . ILE A 1 70 ? -31.981 8.306 48.149 1.00 36.62 70 ILE A C 1
ATOM 564 O O . ILE A 1 70 ? -31.315 8.380 47.119 1.00 36.62 70 ILE A O 1
ATOM 568 N N . ASP A 1 71 ? -31.537 8.577 49.377 1.00 39.25 71 ASP A N 1
ATOM 569 C CA . ASP A 1 71 ? -30.252 8.312 50.055 1.00 39.25 71 ASP A CA 1
ATOM 570 C C . ASP A 1 71 ? -28.887 8.601 49.368 1.00 39.25 71 ASP A C 1
ATOM 572 O O . ASP A 1 71 ? -28.439 7.928 48.435 1.00 39.25 71 ASP A O 1
ATOM 576 N N . ASP A 1 72 ? -28.166 9.561 49.957 1.00 38.94 72 ASP A N 1
ATOM 577 C CA . ASP A 1 72 ? -26.900 10.196 49.547 1.00 38.94 72 ASP A CA 1
ATOM 578 C C . ASP A 1 72 ? -25.620 9.367 49.830 1.00 38.94 72 ASP A C 1
ATOM 580 O O . ASP A 1 72 ? -24.591 9.898 50.250 1.00 38.94 72 ASP A O 1
ATOM 584 N N . LYS A 1 73 ? -25.613 8.047 49.597 1.00 40.84 73 LYS A N 1
ATOM 585 C CA . LYS A 1 73 ? -24.467 7.192 50.003 1.00 40.84 73 LYS A CA 1
ATOM 586 C C . LYS A 1 73 ? -23.383 6.875 48.963 1.00 40.84 73 LYS A C 1
ATOM 588 O O . LYS A 1 73 ? -22.447 6.153 49.293 1.00 40.84 73 LYS A O 1
ATOM 593 N N . TYR A 1 74 ? -23.421 7.428 47.746 1.00 38.06 74 TYR A N 1
ATOM 594 C CA . TYR A 1 74 ? -22.477 7.038 46.675 1.00 38.06 74 TYR A CA 1
ATOM 595 C C . TYR A 1 74 ? -21.810 8.209 45.926 1.00 38.06 74 TYR A C 1
ATOM 597 O O . TYR A 1 74 ? -21.759 8.214 44.697 1.00 38.06 74 TYR A O 1
ATOM 605 N N . GLN A 1 75 ? -21.275 9.209 46.641 1.00 33.69 75 GLN A N 1
ATOM 606 C CA . GLN A 1 75 ? -20.598 10.372 46.029 1.00 33.69 75 GLN A CA 1
ATOM 607 C C . GLN A 1 75 ? -19.055 10.337 45.998 1.00 33.69 75 GLN A C 1
ATOM 609 O O . GLN A 1 75 ? -18.435 11.330 45.615 1.00 33.69 75 GLN A O 1
ATOM 614 N N . HIS A 1 76 ? -18.383 9.232 46.328 1.00 33.91 76 HIS A N 1
ATOM 615 C CA . HIS A 1 76 ? -16.913 9.228 46.379 1.00 33.91 76 HIS A CA 1
ATOM 616 C C . HIS A 1 76 ? -16.281 8.088 45.580 1.00 33.91 76 HIS A C 1
ATOM 618 O O . HIS A 1 76 ? -15.878 7.075 46.136 1.00 33.91 76 HIS A O 1
ATOM 624 N N . ILE A 1 77 ? -16.120 8.303 44.273 1.00 30.72 77 ILE A N 1
ATOM 625 C CA . ILE A 1 77 ? -15.047 7.666 43.499 1.00 30.72 77 ILE A CA 1
ATOM 626 C C . ILE A 1 77 ? -14.300 8.800 42.797 1.00 30.72 77 ILE A C 1
ATOM 628 O O . ILE A 1 77 ? -14.759 9.342 41.791 1.00 30.72 77 ILE A O 1
ATOM 632 N N . LYS A 1 78 ? -13.178 9.225 43.388 1.00 27.95 78 LYS A N 1
ATOM 633 C CA . LYS A 1 78 ? -12.232 10.126 42.724 1.00 27.95 78 LYS A CA 1
ATOM 634 C C . LYS A 1 78 ? -11.430 9.288 41.722 1.00 27.95 78 LYS A C 1
ATOM 636 O O . LYS A 1 78 ? -10.961 8.222 42.107 1.00 27.95 78 LYS A O 1
ATOM 641 N N . PRO A 1 79 ? -11.262 9.727 40.466 1.00 31.36 79 PRO A N 1
ATOM 642 C CA . PRO A 1 79 ? -10.334 9.070 39.562 1.00 31.36 79 PRO A CA 1
ATOM 643 C C . PRO A 1 79 ? -8.915 9.339 40.069 1.00 31.36 79 PRO A C 1
ATOM 645 O O . PRO A 1 79 ? -8.481 10.493 40.133 1.00 31.36 79 PRO A O 1
ATOM 648 N N . ASP A 1 80 ? -8.219 8.283 40.478 1.00 29.58 80 ASP A N 1
ATOM 649 C CA . ASP A 1 80 ? -6.827 8.383 40.892 1.00 29.58 80 ASP A CA 1
ATOM 650 C C . ASP A 1 80 ? -5.951 8.884 39.735 1.00 29.58 80 ASP A C 1
ATOM 652 O O . ASP A 1 80 ? -6.147 8.563 38.559 1.00 29.58 80 ASP A O 1
ATOM 656 N N . LYS A 1 81 ? -4.994 9.746 40.086 1.00 29.14 81 LYS A N 1
ATOM 657 C CA . LYS A 1 81 ? -4.010 10.329 39.172 1.00 29.14 81 LYS A CA 1
ATOM 658 C C . LYS A 1 81 ? -3.064 9.234 38.679 1.00 29.14 81 LYS A C 1
ATOM 660 O O . LYS A 1 81 ? -2.141 8.853 39.391 1.00 29.14 81 LYS A O 1
ATOM 665 N N . PHE A 1 82 ? -3.240 8.791 37.443 1.00 32.44 82 PHE A N 1
ATOM 666 C CA . PHE A 1 82 ? -2.245 7.974 36.756 1.00 32.44 82 PHE A CA 1
ATOM 667 C C . PHE A 1 82 ? -1.134 8.872 36.188 1.00 32.44 82 PHE A C 1
ATOM 669 O O . PHE A 1 82 ? -1.392 9.736 35.351 1.00 32.44 82 PHE A O 1
ATOM 676 N N . ILE A 1 83 ? 0.101 8.677 36.657 1.00 26.28 83 ILE A N 1
ATOM 677 C CA . ILE A 1 83 ? 1.328 9.227 36.063 1.00 26.28 83 ILE A CA 1
ATOM 678 C C . ILE A 1 83 ? 2.118 8.033 35.535 1.00 26.28 83 ILE A C 1
ATOM 680 O O . ILE A 1 83 ? 2.457 7.142 36.311 1.00 26.28 83 ILE A O 1
ATOM 684 N N . PHE A 1 84 ? 2.438 8.029 34.243 1.00 34.59 84 PHE A N 1
ATOM 685 C CA . PHE A 1 84 ? 3.326 7.034 33.644 1.00 34.59 84 PHE A CA 1
ATOM 686 C C . PHE A 1 84 ? 4.564 7.725 33.071 1.00 34.59 84 PHE A C 1
ATOM 688 O O . PHE A 1 84 ? 4.450 8.728 32.367 1.00 34.59 84 PHE A O 1
ATOM 695 N N . LYS A 1 85 ? 5.735 7.196 33.445 1.00 28.95 85 LYS A N 1
ATOM 696 C CA . LYS A 1 85 ? 7.058 7.543 32.914 1.00 28.95 85 LYS A CA 1
ATOM 697 C C . LYS A 1 85 ? 7.376 6.680 31.689 1.00 28.95 85 LYS A C 1
ATOM 699 O O . LYS A 1 85 ? 6.838 5.585 31.557 1.00 28.95 85 LYS A O 1
ATOM 704 N N . ASP A 1 86 ? 8.219 7.247 30.837 1.00 41.22 86 ASP A N 1
ATOM 705 C CA . ASP A 1 86 ? 8.599 6.855 29.477 1.00 41.22 86 ASP A CA 1
ATOM 706 C C . ASP A 1 86 ? 8.949 5.368 29.256 1.00 41.22 86 ASP A C 1
ATOM 708 O O . ASP A 1 86 ? 9.511 4.733 30.142 1.00 41.22 86 ASP A O 1
ATOM 712 N N . ASP A 1 87 ? 8.616 4.828 28.065 1.00 33.16 87 ASP A N 1
ATOM 713 C CA . ASP A 1 87 ? 9.612 4.341 27.081 1.00 33.16 87 ASP A CA 1
ATOM 714 C C . ASP A 1 87 ? 8.994 3.731 25.784 1.00 33.16 87 ASP A C 1
ATOM 716 O O . ASP A 1 87 ? 8.374 2.673 25.767 1.00 33.16 87 ASP A O 1
ATOM 720 N N . THR A 1 88 ? 9.181 4.485 24.689 1.00 30.98 88 THR A N 1
ATOM 721 C CA . THR A 1 88 ? 9.470 4.167 23.263 1.00 30.98 88 THR A CA 1
ATOM 722 C C . THR A 1 88 ? 8.884 2.951 22.494 1.00 30.98 88 THR A C 1
ATOM 724 O O . THR A 1 88 ? 9.321 1.817 22.622 1.00 30.98 88 THR A O 1
ATOM 727 N N . ILE A 1 89 ? 8.055 3.248 21.473 1.00 29.34 89 ILE A N 1
ATOM 728 C CA . ILE A 1 89 ? 8.494 3.331 20.057 1.00 29.34 89 ILE A CA 1
ATOM 729 C C . ILE A 1 89 ? 7.986 4.673 19.515 1.00 29.34 89 ILE A C 1
ATOM 731 O O . ILE A 1 89 ? 6.794 4.976 19.589 1.00 29.34 89 ILE A O 1
ATOM 735 N N . ILE A 1 90 ? 8.910 5.497 19.027 1.00 32.41 90 ILE A N 1
ATOM 736 C CA . ILE A 1 90 ? 8.658 6.851 18.533 1.00 32.41 90 ILE A CA 1
ATOM 737 C C . ILE A 1 90 ? 8.161 6.740 17.089 1.00 32.41 90 ILE A C 1
ATOM 739 O O . ILE A 1 90 ? 8.954 6.727 16.156 1.00 32.41 90 ILE A O 1
ATOM 743 N N . PHE A 1 91 ? 6.842 6.684 16.907 1.00 32.00 91 PHE A N 1
ATOM 744 C CA . PHE A 1 91 ? 6.244 7.435 15.807 1.00 32.00 91 PHE A CA 1
ATOM 745 C C . PHE A 1 91 ? 6.114 8.869 16.311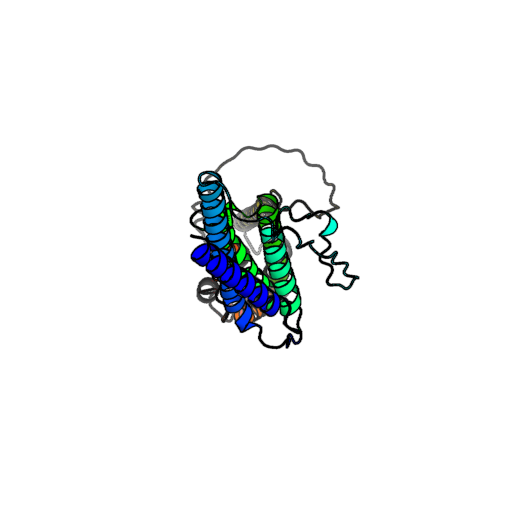 1.00 32.00 91 PHE A C 1
ATOM 747 O O . PHE A 1 91 ? 5.459 9.129 17.321 1.00 32.00 91 PHE A O 1
ATOM 754 N N . SER A 1 92 ? 6.825 9.786 15.664 1.00 30.41 92 SER A N 1
ATOM 755 C CA . SER A 1 92 ? 6.981 11.190 16.042 1.00 30.41 92 SER A CA 1
ATOM 756 C C . SER A 1 92 ? 5.723 12.022 15.778 1.00 30.41 92 SER A C 1
ATOM 758 O O . SER A 1 92 ? 5.808 13.111 15.220 1.00 30.41 92 SER A O 1
ATOM 760 N N . TYR A 1 93 ? 4.556 11.545 16.209 1.00 37.09 93 TYR A N 1
ATOM 761 C CA . TYR A 1 93 ? 3.439 12.429 16.494 1.00 37.09 93 TYR A CA 1
ATOM 762 C C . TYR A 1 93 ? 3.285 12.539 18.000 1.00 37.09 93 TYR A C 1
ATOM 764 O O . TYR A 1 93 ? 3.112 11.560 18.728 1.00 37.09 93 TYR A O 1
ATOM 772 N N . LYS A 1 94 ? 3.383 13.781 18.463 1.00 38.25 94 LYS A N 1
ATOM 773 C CA . LYS A 1 94 ? 3.083 14.213 19.819 1.00 38.25 94 LYS A CA 1
ATOM 774 C C . LYS A 1 94 ? 1.647 13.810 20.173 1.00 38.25 94 LYS A C 1
ATOM 776 O O . LYS A 1 94 ? 0.724 14.610 20.110 1.00 38.25 94 LYS A O 1
ATOM 781 N N . LEU A 1 95 ? 1.491 12.590 20.677 1.00 43.31 95 LEU A N 1
ATOM 782 C CA . LEU A 1 95 ? 0.361 12.166 21.508 1.00 43.31 95 LEU A CA 1
ATOM 783 C C . LEU A 1 95 ? 0.088 13.129 22.670 1.00 43.31 95 LEU A C 1
ATOM 785 O O . LEU A 1 95 ? -0.983 13.102 23.263 1.00 43.31 95 LEU A O 1
ATOM 789 N N . THR A 1 96 ? 1.042 14.012 22.972 1.00 42.84 96 THR A N 1
ATOM 790 C CA . THR A 1 96 ? 0.934 15.069 23.972 1.00 42.84 96 THR A CA 1
ATOM 791 C C . THR A 1 96 ? -0.180 16.084 23.690 1.00 42.84 96 THR A C 1
ATOM 793 O O . THR A 1 96 ? -0.502 16.846 24.596 1.00 42.84 96 THR A O 1
ATOM 796 N N . SER A 1 97 ? -0.759 16.145 22.480 1.00 50.09 97 SER A N 1
ATOM 797 C CA . SER A 1 97 ? -1.885 17.048 22.175 1.00 50.09 97 SER A CA 1
ATOM 798 C C . SER A 1 97 ? -3.269 16.394 22.271 1.00 50.09 97 SER A C 1
ATOM 800 O O . SER A 1 97 ? -4.265 17.116 22.361 1.00 50.09 97 SER A O 1
ATOM 802 N N . PHE A 1 98 ? -3.366 15.058 22.286 1.00 53.81 98 PHE A N 1
ATOM 803 C CA . PHE A 1 98 ? -4.650 14.381 22.461 1.00 53.81 98 PHE A CA 1
ATOM 804 C C . PHE A 1 98 ? -5.011 14.337 23.947 1.00 53.81 98 PHE A C 1
ATOM 806 O O . PHE A 1 98 ? -4.426 13.590 24.732 1.00 53.81 98 PHE A O 1
ATOM 813 N N . LYS A 1 99 ? -5.991 15.154 24.341 1.00 61.16 99 LYS A N 1
ATOM 814 C CA . LYS A 1 99 ? -6.564 15.132 25.686 1.00 61.16 99 LYS A CA 1
ATOM 815 C C . LYS A 1 99 ? -7.916 14.420 25.605 1.00 61.16 99 LYS A C 1
ATOM 817 O O . LYS A 1 99 ? -8.853 15.025 25.090 1.00 61.16 99 LYS A O 1
ATOM 822 N N . PRO A 1 100 ? -8.039 13.163 26.072 1.00 60.56 100 PRO A N 1
ATOM 823 C CA . PRO A 1 100 ? -9.305 12.445 25.999 1.00 60.56 100 PRO A CA 1
ATOM 824 C C . PRO A 1 100 ? -10.390 13.230 26.741 1.00 60.56 100 PRO A C 1
ATOM 826 O O . PRO A 1 100 ? -10.174 13.698 27.863 1.00 60.56 100 PRO A O 1
ATOM 829 N N . LEU A 1 101 ? -11.543 13.407 26.094 1.00 64.25 101 LEU A N 1
ATOM 830 C CA . LEU A 1 101 ? -12.606 14.288 26.583 1.00 64.25 101 LEU A CA 1
ATOM 831 C C . LEU A 1 101 ? -13.579 13.557 27.512 1.00 64.25 101 LEU A C 1
ATOM 833 O O . LEU A 1 101 ? -14.263 14.191 28.315 1.00 64.25 101 LEU A O 1
ATOM 837 N N . ASN A 1 102 ? -13.640 12.225 27.428 1.00 71.44 102 ASN A N 1
ATOM 838 C CA . ASN A 1 102 ? -14.508 11.402 28.261 1.00 71.44 102 ASN A CA 1
ATOM 839 C C . ASN A 1 102 ? -13.901 10.019 28.572 1.00 71.44 102 ASN A C 1
ATOM 841 O O . ASN A 1 102 ? -12.865 9.629 28.036 1.00 71.44 102 ASN A O 1
ATOM 845 N N . LYS A 1 103 ? -14.567 9.261 29.455 1.00 68.06 103 LYS A N 1
ATOM 846 C CA . LYS A 1 103 ? -14.099 7.944 29.921 1.00 68.06 103 LYS A CA 1
ATOM 847 C C . LYS A 1 103 ? -13.995 6.906 28.788 1.00 68.06 103 LYS A C 1
ATOM 849 O O . LYS A 1 103 ? -13.118 6.053 28.843 1.00 68.06 103 LYS A O 1
ATOM 854 N N . MET A 1 104 ? -14.851 6.980 27.766 1.00 73.94 104 MET A N 1
ATOM 855 C CA . MET A 1 104 ? -14.812 6.059 26.620 1.00 73.94 104 MET A CA 1
ATOM 856 C C . MET A 1 104 ? -13.608 6.332 25.719 1.00 73.94 104 MET A C 1
ATOM 858 O O . MET A 1 104 ? -12.917 5.389 25.341 1.00 73.94 104 MET A O 1
ATOM 862 N N . ASP A 1 105 ? -13.301 7.606 25.460 1.00 72.94 105 ASP A N 1
ATOM 863 C CA . ASP A 1 105 ? -12.101 8.003 24.715 1.00 72.94 105 ASP A CA 1
ATOM 864 C C . ASP A 1 105 ? -10.827 7.475 25.396 1.00 72.94 105 ASP A C 1
ATOM 866 O O . ASP A 1 105 ? -9.909 7.022 24.720 1.00 72.94 105 ASP A O 1
ATOM 870 N N . ILE A 1 106 ? -10.780 7.478 26.737 1.00 71.00 106 ILE A N 1
ATOM 871 C CA . ILE A 1 106 ? -9.651 6.933 27.510 1.00 71.00 106 ILE A CA 1
ATOM 872 C C . ILE A 1 106 ? -9.484 5.428 27.259 1.00 71.00 106 ILE A C 1
ATOM 874 O O . ILE A 1 106 ? -8.377 4.978 26.971 1.00 71.00 106 ILE A O 1
ATOM 878 N N . TYR A 1 107 ? -10.558 4.638 27.349 1.00 70.38 107 TYR A N 1
ATOM 879 C CA . TYR A 1 107 ? -10.461 3.188 27.148 1.00 70.38 107 TYR A CA 1
ATOM 880 C C . TYR A 1 107 ? -10.102 2.815 25.711 1.00 70.38 107 TYR A C 1
ATOM 882 O O . TYR A 1 107 ? -9.279 1.926 25.501 1.00 70.38 107 TYR A O 1
ATOM 890 N N . LEU A 1 108 ? -10.662 3.512 24.721 1.00 76.94 108 LEU A N 1
ATOM 891 C CA . LEU A 1 108 ? -10.311 3.284 23.319 1.00 76.94 108 LEU A CA 1
ATOM 892 C C . LEU A 1 108 ? -8.873 3.708 23.021 1.00 76.94 108 LEU A C 1
ATOM 894 O O . LEU A 1 108 ? -8.163 3.017 22.296 1.00 76.94 108 LEU A O 1
ATOM 898 N N . TYR A 1 109 ? -8.412 4.800 23.627 1.00 76.75 109 TYR A N 1
ATOM 899 C CA . TYR A 1 109 ? -7.014 5.198 23.560 1.00 76.75 109 TYR A CA 1
ATOM 900 C C . TYR A 1 109 ? -6.080 4.117 24.127 1.00 76.75 109 TYR A C 1
ATOM 902 O O . TYR A 1 109 ? -5.075 3.778 23.500 1.00 76.75 109 TYR A O 1
ATOM 910 N N . TYR A 1 110 ? -6.425 3.526 25.275 1.00 73.25 110 TYR A N 1
ATOM 911 C CA . TYR A 1 110 ? -5.654 2.416 25.836 1.00 73.25 110 TYR A CA 1
ATOM 912 C C . TYR A 1 110 ? -5.700 1.164 24.966 1.00 73.25 110 TYR A C 1
ATOM 914 O O . TYR A 1 110 ? -4.670 0.517 24.815 1.00 73.25 110 TYR A O 1
ATOM 922 N N . LEU A 1 111 ? -6.840 0.854 24.348 1.00 77.62 111 LEU A N 1
ATOM 923 C CA . LEU A 1 111 ? -6.950 -0.247 23.393 1.00 77.62 111 LEU A CA 1
ATOM 924 C C . LEU A 1 111 ? -6.014 -0.044 22.194 1.00 77.62 111 LEU A C 1
ATOM 926 O O . LEU A 1 111 ? -5.282 -0.953 21.818 1.00 77.62 111 LEU A O 1
ATOM 930 N N . VAL A 1 112 ? -5.976 1.164 21.631 1.00 80.19 112 VAL A N 1
ATOM 931 C CA . VAL A 1 112 ? -5.052 1.521 20.543 1.00 80.19 112 VAL A CA 1
ATOM 932 C C . VAL A 1 112 ? -3.609 1.353 20.998 1.00 80.19 112 VAL A C 1
ATOM 934 O O . VAL A 1 112 ? -2.825 0.673 20.341 1.00 80.19 112 VAL A O 1
ATOM 937 N N . LYS A 1 113 ? -3.257 1.915 22.158 1.00 75.19 113 LYS A N 1
ATOM 938 C CA . LYS A 1 113 ? -1.921 1.760 22.745 1.00 75.19 113 LYS A CA 1
ATOM 939 C C . LYS A 1 113 ? -1.546 0.299 22.952 1.00 75.19 113 LYS A C 1
ATOM 941 O O . LYS A 1 113 ? -0.422 -0.082 22.646 1.00 75.19 113 LYS A O 1
ATOM 946 N N . PHE A 1 114 ? -2.483 -0.504 23.430 1.00 73.75 114 PHE A N 1
ATOM 947 C CA . PHE A 1 114 ? -2.307 -1.930 23.626 1.00 73.75 114 PHE A CA 1
ATOM 948 C C . PHE A 1 114 ? -2.010 -2.658 22.308 1.00 73.75 114 PHE A C 1
ATOM 950 O O . PHE A 1 114 ? -1.032 -3.403 22.238 1.00 73.75 114 PHE A O 1
ATOM 957 N N . ILE A 1 115 ? -2.783 -2.380 21.252 1.00 77.00 115 ILE A N 1
ATOM 958 C CA . ILE A 1 115 ? -2.566 -2.934 19.907 1.00 77.00 115 ILE A CA 1
ATOM 959 C C . ILE A 1 115 ? -1.148 -2.621 19.427 1.00 77.00 115 ILE A C 1
ATOM 961 O O . ILE A 1 115 ? -0.425 -3.531 19.020 1.00 77.00 115 ILE A O 1
ATOM 965 N N . PHE A 1 116 ? -0.718 -1.361 19.552 1.00 73.25 116 PHE A N 1
ATOM 966 C CA . PHE A 1 116 ? 0.645 -0.962 19.204 1.00 73.25 116 PHE A CA 1
ATOM 967 C C . PHE A 1 116 ? 1.695 -1.731 20.014 1.00 73.25 116 PHE A C 1
ATOM 969 O O . PHE A 1 116 ? 2.665 -2.216 19.440 1.00 73.25 116 PHE A O 1
ATOM 976 N N . THR A 1 117 ? 1.507 -1.892 21.325 1.00 69.12 117 THR A N 1
ATOM 977 C CA . THR A 1 117 ? 2.466 -2.597 22.189 1.00 69.12 117 THR A CA 1
ATOM 978 C C . THR A 1 117 ? 2.570 -4.087 21.861 1.00 69.12 117 THR A C 1
ATOM 980 O O . THR A 1 117 ? 3.677 -4.610 21.772 1.00 69.12 117 THR A O 1
ATOM 983 N N . VAL A 1 118 ? 1.451 -4.783 21.642 1.00 66.88 118 VAL A N 1
ATOM 984 C CA . VAL A 1 118 ? 1.466 -6.228 21.344 1.00 66.88 118 VAL A CA 1
ATOM 985 C C . VAL A 1 118 ? 2.010 -6.519 19.956 1.00 66.88 118 VAL A C 1
ATOM 987 O O . VAL A 1 118 ? 2.749 -7.484 19.765 1.00 66.88 118 VAL A O 1
ATOM 990 N N . GLN A 1 119 ? 1.692 -5.669 18.984 1.00 68.12 119 GLN A N 1
ATOM 991 C CA . GLN A 1 119 ? 2.152 -5.846 17.609 1.00 68.12 119 GLN A CA 1
ATOM 992 C C . GLN A 1 119 ? 3.590 -5.329 17.395 1.00 68.12 119 GLN A C 1
ATOM 994 O O . GLN A 1 119 ? 4.152 -5.496 16.315 1.00 68.12 119 GLN A O 1
ATOM 999 N N . ASN A 1 120 ? 4.241 -4.778 18.429 1.00 62.94 120 ASN A N 1
ATOM 1000 C CA . ASN A 1 120 ? 5.663 -4.405 18.423 1.00 62.94 120 ASN A CA 1
ATOM 1001 C C . ASN A 1 120 ? 6.639 -5.581 18.666 1.00 62.94 120 ASN A C 1
ATOM 1003 O O . ASN A 1 120 ? 7.835 -5.336 18.810 1.00 62.94 120 ASN A O 1
ATOM 1007 N N . GLY A 1 121 ? 6.174 -6.835 18.705 1.00 64.12 121 GLY A N 1
ATOM 1008 C CA . GLY A 1 121 ? 7.045 -8.016 18.825 1.00 64.12 121 GLY A CA 1
ATOM 1009 C C . GLY A 1 121 ? 7.986 -8.248 17.624 1.00 64.12 121 GLY A C 1
ATOM 1010 O O . GLY A 1 121 ? 8.000 -7.477 16.667 1.00 64.12 121 GLY A O 1
ATOM 1011 N N . ASN A 1 122 ? 8.752 -9.350 17.651 1.00 64.75 122 ASN A N 1
ATOM 1012 C CA . ASN A 1 122 ? 9.726 -9.756 16.613 1.00 64.75 122 ASN A CA 1
ATOM 1013 C C . ASN A 1 122 ? 9.065 -10.223 15.294 1.00 64.75 122 ASN A C 1
ATOM 1015 O O . ASN A 1 122 ? 9.311 -11.332 14.819 1.00 64.75 122 ASN A O 1
ATOM 1019 N N . GLN A 1 123 ? 8.191 -9.411 14.707 1.00 68.31 123 GLN A N 1
ATOM 1020 C CA . GLN A 1 123 ? 7.564 -9.685 13.417 1.00 68.31 123 GLN A CA 1
ATOM 1021 C C . GLN A 1 123 ? 8.278 -8.953 12.280 1.00 68.31 123 GLN A C 1
ATOM 1023 O O . GLN A 1 123 ? 8.905 -7.912 12.484 1.00 68.31 123 GLN A O 1
ATOM 1028 N N . ALA A 1 124 ? 8.138 -9.473 11.058 1.00 75.56 124 ALA A N 1
ATOM 1029 C CA . ALA A 1 124 ? 8.563 -8.749 9.869 1.00 75.56 124 ALA A CA 1
ATOM 1030 C C . ALA A 1 124 ? 7.810 -7.400 9.770 1.00 75.56 124 ALA A C 1
ATOM 1032 O O . ALA A 1 124 ? 6.601 -7.372 10.030 1.00 75.56 124 ALA A O 1
ATOM 1033 N N . PRO A 1 125 ? 8.473 -6.300 9.356 1.00 77.31 125 PRO A N 1
ATOM 1034 C CA . PRO A 1 125 ? 7.854 -4.972 9.270 1.00 77.31 125 PRO A CA 1
ATOM 1035 C C . PRO A 1 125 ? 6.541 -4.960 8.476 1.00 77.31 125 PRO A C 1
ATOM 1037 O O . PRO A 1 125 ? 5.551 -4.373 8.906 1.00 77.31 125 PRO A O 1
ATOM 1040 N N . THR A 1 126 ? 6.496 -5.703 7.366 1.00 79.19 126 THR A N 1
ATOM 1041 C CA . THR A 1 126 ? 5.309 -5.851 6.514 1.00 79.19 126 THR A CA 1
ATOM 1042 C C . THR A 1 126 ? 4.115 -6.438 7.263 1.00 79.19 126 THR A C 1
ATOM 1044 O O . THR A 1 126 ? 3.015 -5.892 7.208 1.00 79.19 126 THR A O 1
ATOM 1047 N N . THR A 1 127 ? 4.328 -7.536 7.992 1.00 78.94 127 THR A N 1
ATOM 1048 C CA . THR A 1 127 ? 3.277 -8.203 8.770 1.00 78.94 127 THR A CA 1
ATOM 1049 C C . THR A 1 127 ? 2.779 -7.300 9.890 1.00 78.94 127 THR A C 1
ATOM 1051 O O . THR A 1 127 ? 1.573 -7.190 10.097 1.00 78.94 127 THR A O 1
ATOM 1054 N N . LYS A 1 128 ? 3.697 -6.593 10.554 1.00 81.88 128 LYS A N 1
ATOM 1055 C CA . LYS A 1 128 ? 3.373 -5.643 11.615 1.00 81.88 128 LYS A CA 1
ATOM 1056 C C . LYS A 1 128 ? 2.463 -4.515 11.122 1.00 81.88 128 LYS A C 1
ATOM 1058 O O . LYS A 1 128 ? 1.427 -4.270 11.734 1.00 81.88 128 LYS A O 1
ATOM 1063 N N . ILE A 1 129 ? 2.818 -3.850 10.019 1.00 85.69 129 ILE A N 1
ATOM 1064 C CA . ILE A 1 129 ? 2.016 -2.749 9.459 1.00 85.69 129 ILE A CA 1
ATOM 1065 C C . ILE A 1 129 ? 0.607 -3.234 9.105 1.00 85.69 129 ILE A C 1
ATOM 1067 O O . ILE A 1 129 ? -0.375 -2.589 9.460 1.00 85.69 129 ILE A O 1
ATOM 1071 N N . LEU A 1 130 ? 0.491 -4.399 8.466 1.00 86.25 130 LEU A N 1
ATOM 1072 C CA . LEU A 1 130 ? -0.806 -4.957 8.080 1.00 86.25 130 LEU A CA 1
ATOM 1073 C C . LEU A 1 130 ? -1.669 -5.359 9.276 1.00 86.25 130 LEU A C 1
ATOM 1075 O O . LEU A 1 130 ? -2.876 -5.135 9.258 1.00 86.25 130 LEU A O 1
ATOM 1079 N N . GLN A 1 131 ? -1.073 -5.934 10.320 1.00 84.56 131 GLN A N 1
ATOM 1080 C CA . GLN A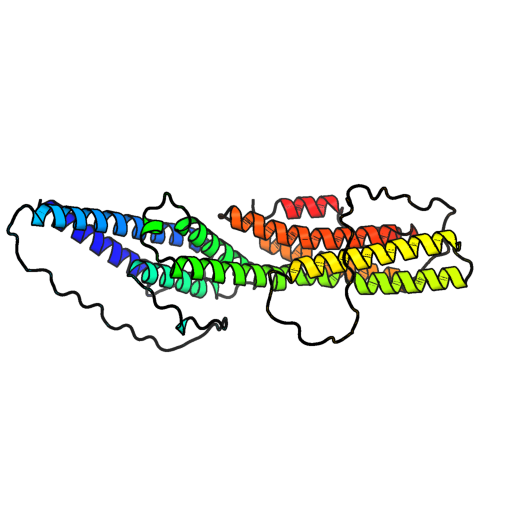 1 131 ? -1.797 -6.270 11.547 1.00 84.56 131 GLN A CA 1
ATOM 1081 C C . GLN A 1 131 ? -2.298 -5.017 12.274 1.00 84.56 131 GLN A C 1
ATOM 1083 O O . GLN A 1 131 ? -3.424 -5.023 12.776 1.00 84.56 131 GLN A O 1
ATOM 1088 N N . LEU A 1 132 ? -1.498 -3.946 12.293 1.00 85.25 132 LEU A N 1
ATOM 1089 C CA . LEU A 1 132 ? -1.898 -2.649 12.845 1.00 85.25 132 LEU A CA 1
ATOM 1090 C C . LEU A 1 132 ? -3.048 -2.047 12.047 1.00 85.25 132 LEU A C 1
ATOM 1092 O O . LEU A 1 132 ? -4.059 -1.656 12.628 1.00 85.25 132 LEU A O 1
ATOM 1096 N N . LEU A 1 133 ? -2.919 -2.032 10.720 1.00 90.25 133 LEU A N 1
ATOM 1097 C CA . LEU A 1 133 ? -3.958 -1.555 9.816 1.00 90.25 133 LEU A CA 1
ATOM 1098 C C . LEU A 1 133 ? -5.261 -2.328 9.998 1.00 90.25 133 LEU A C 1
ATOM 1100 O O . LEU A 1 133 ? -6.308 -1.710 10.124 1.00 90.25 133 LEU A O 1
ATOM 1104 N N . ASN A 1 134 ? -5.212 -3.656 10.082 1.00 89.00 134 ASN A N 1
ATOM 1105 C CA . ASN A 1 134 ? -6.414 -4.469 10.245 1.00 89.00 134 ASN A CA 1
ATOM 1106 C C . ASN A 1 134 ? -7.135 -4.169 11.571 1.00 89.00 134 ASN A C 1
ATOM 1108 O O . ASN A 1 134 ? -8.344 -3.944 11.593 1.00 89.00 134 ASN A O 1
ATOM 1112 N N . SER A 1 135 ? -6.381 -4.093 12.673 1.00 85.75 135 SER A N 1
ATOM 1113 C CA . SER A 1 135 ? -6.918 -3.766 13.997 1.00 85.75 135 SER A CA 1
ATOM 1114 C C . SER A 1 135 ? -7.500 -2.350 14.060 1.00 85.75 135 SER A C 1
ATOM 1116 O O . SER A 1 135 ? -8.593 -2.148 14.588 1.00 85.75 135 SER A O 1
ATOM 1118 N N . LEU A 1 136 ? -6.786 -1.358 13.521 1.00 87.81 136 LEU A N 1
ATOM 1119 C CA . LEU A 1 136 ? -7.211 0.042 13.559 1.00 87.81 136 LEU A CA 1
ATOM 1120 C C . LEU A 1 136 ? -8.321 0.343 12.560 1.00 87.81 136 LEU A C 1
ATOM 1122 O O . LEU A 1 136 ? -9.236 1.082 12.905 1.00 87.81 136 LEU A O 1
ATOM 1126 N N . GLY A 1 137 ? -8.296 -0.275 11.380 1.00 87.56 137 GLY A N 1
ATOM 1127 C CA . GLY A 1 137 ? -9.390 -0.233 10.415 1.00 87.56 137 GLY A CA 1
ATOM 1128 C C . GLY A 1 137 ? -10.675 -0.789 11.018 1.00 87.56 137 GLY A C 1
ATOM 1129 O O . GLY A 1 137 ? -11.714 -0.144 10.942 1.00 87.56 137 GLY A O 1
ATOM 1130 N N . PHE A 1 138 ? -10.598 -1.917 11.733 1.00 86.56 138 PHE A N 1
ATOM 1131 C CA . PHE A 1 138 ? -11.755 -2.454 12.450 1.00 86.56 138 PHE A CA 1
ATOM 1132 C C . PHE A 1 138 ? -12.287 -1.492 13.523 1.00 86.56 138 PHE A C 1
ATOM 1134 O O . PHE A 1 138 ? -13.494 -1.265 13.605 1.00 86.56 138 PHE A O 1
ATOM 1141 N N . ILE A 1 139 ? -11.404 -0.886 14.327 1.00 86.50 139 ILE A N 1
ATOM 1142 C CA . ILE A 1 139 ? -11.812 0.131 15.310 1.00 86.50 139 ILE A CA 1
ATOM 1143 C C . ILE A 1 139 ? -12.449 1.329 14.604 1.00 86.50 139 ILE A C 1
ATOM 1145 O O . ILE A 1 139 ? -13.507 1.782 15.034 1.00 86.50 139 ILE A O 1
ATOM 1149 N N . ASN A 1 140 ? -11.837 1.827 13.531 1.00 88.88 140 ASN A N 1
ATOM 1150 C CA . ASN A 1 140 ? -12.325 2.967 12.767 1.00 88.88 140 ASN A CA 1
ATOM 1151 C C . ASN A 1 140 ? -13.734 2.714 12.215 1.00 88.88 140 ASN A C 1
ATOM 1153 O O . ASN A 1 140 ? -14.614 3.557 12.393 1.00 88.88 140 ASN A O 1
ATOM 1157 N N . ASP A 1 141 ? -13.974 1.544 11.625 1.00 86.50 141 ASP A N 1
ATOM 1158 C CA . ASP A 1 141 ? -15.290 1.145 11.121 1.00 86.50 141 ASP A CA 1
ATOM 1159 C C . ASP A 1 141 ? -16.303 1.049 12.265 1.00 86.50 141 ASP A C 1
ATOM 1161 O O . ASP A 1 141 ? -17.417 1.572 12.178 1.00 86.50 141 ASP A O 1
ATOM 1165 N N . PHE A 1 142 ? -15.904 0.447 13.389 1.00 84.31 142 PHE A N 1
ATOM 1166 C CA . PHE A 1 142 ? -16.767 0.283 14.555 1.00 84.31 142 PHE A CA 1
ATOM 1167 C C . PHE A 1 142 ? -17.212 1.620 15.158 1.00 84.31 142 PHE A C 1
ATOM 1169 O O . PHE A 1 142 ? -18.383 1.771 15.523 1.00 84.31 142 PHE A O 1
ATOM 1176 N N . ILE A 1 143 ? -16.295 2.589 15.268 1.00 83.88 143 ILE A N 1
ATOM 1177 C CA . ILE A 1 143 ? -16.579 3.922 15.826 1.00 83.88 143 ILE A CA 1
ATOM 1178 C C . ILE A 1 143 ? -17.197 4.879 14.801 1.00 83.88 143 ILE A C 1
ATOM 1180 O O . ILE A 1 143 ? -17.769 5.891 15.204 1.00 83.88 143 ILE A O 1
ATOM 1184 N N . SER A 1 144 ? -17.081 4.584 13.503 1.00 82.31 144 SER A N 1
ATOM 1185 C CA . SER A 1 144 ? -17.706 5.354 12.420 1.00 82.31 144 SER A CA 1
ATOM 1186 C C . SER A 1 144 ? -19.124 4.877 12.113 1.00 82.31 144 SER A C 1
ATOM 1188 O O . SER A 1 144 ? -19.935 5.660 11.617 1.00 82.31 144 SER A O 1
ATOM 1190 N N . ASN A 1 145 ? -19.463 3.632 12.457 1.00 80.19 145 ASN A N 1
ATOM 1191 C CA . ASN A 1 145 ? -20.800 3.097 12.252 1.00 80.19 145 ASN A CA 1
ATOM 1192 C C . ASN A 1 145 ? -21.840 3.843 13.111 1.00 80.19 145 ASN A C 1
ATOM 1194 O O . ASN A 1 145 ? -21.878 3.722 14.336 1.00 80.19 145 ASN A O 1
ATOM 1198 N N . GLN A 1 146 ? -22.714 4.606 12.452 1.00 65.56 146 GLN A N 1
ATOM 1199 C CA . GLN A 1 146 ? -23.731 5.441 13.098 1.00 65.56 146 GLN A CA 1
ATOM 1200 C C . GLN A 1 146 ? -24.826 4.632 13.804 1.00 65.56 146 GLN A C 1
ATOM 1202 O O . GLN A 1 146 ? -25.490 5.158 14.695 1.00 65.56 146 GLN A O 1
ATOM 1207 N N . THR A 1 147 ? -25.004 3.351 13.458 1.00 67.81 147 THR A N 1
ATOM 1208 C CA . THR A 1 147 ? -25.945 2.472 14.171 1.00 67.81 147 THR A CA 1
ATOM 1209 C C . THR A 1 147 ? -25.394 2.016 15.520 1.00 67.81 147 THR A C 1
ATOM 1211 O O . THR A 1 147 ? -26.127 1.458 16.337 1.00 67.81 147 THR A O 1
ATOM 1214 N N . ASN A 1 148 ? -24.100 2.223 15.766 1.00 69.44 148 ASN A N 1
ATOM 1215 C CA . ASN A 1 148 ? -23.459 1.843 17.006 1.00 69.44 148 ASN A CA 1
ATOM 1216 C C . ASN A 1 148 ? -23.649 2.928 18.066 1.00 69.44 148 ASN A C 1
ATOM 1218 O O . ASN A 1 148 ? -23.179 4.056 17.934 1.00 69.44 148 ASN A O 1
ATOM 1222 N N . GLU A 1 149 ? -24.280 2.574 19.180 1.00 71.06 149 GLU A N 1
ATOM 1223 C CA . GLU A 1 149 ? -24.490 3.501 20.290 1.00 71.06 149 GLU A CA 1
ATOM 1224 C C . GLU A 1 149 ? -23.190 4.047 20.898 1.00 71.06 149 GLU A C 1
ATOM 1226 O O . GLU A 1 149 ? -23.222 5.109 21.527 1.00 71.06 149 GLU A O 1
ATOM 1231 N N . LEU A 1 150 ? -22.066 3.336 20.732 1.00 70.88 150 LEU A N 1
ATOM 1232 C CA . LEU A 1 150 ? -20.747 3.808 21.153 1.00 70.88 150 LEU A CA 1
ATOM 1233 C C . LEU A 1 150 ? -20.286 5.017 20.314 1.00 70.88 150 LEU A C 1
ATOM 1235 O O . LEU A 1 150 ? -19.717 5.958 20.858 1.00 70.88 150 LEU A O 1
ATOM 1239 N N . CYS A 1 151 ? -20.607 5.057 19.015 1.00 78.62 151 CYS A N 1
ATOM 1240 C CA . CYS A 1 151 ? -20.249 6.156 18.107 1.00 78.62 151 CYS A CA 1
ATOM 1241 C C . CYS A 1 151 ? -20.799 7.514 18.581 1.00 78.62 151 CYS A C 1
ATOM 1243 O O . CYS A 1 151 ? -20.156 8.544 18.382 1.00 78.62 151 CYS A O 1
ATOM 1245 N N . LEU A 1 152 ? -21.957 7.522 19.250 1.00 75.94 152 LEU A N 1
ATOM 1246 C CA . LEU A 1 152 ? -22.604 8.742 19.750 1.00 75.94 152 LEU A CA 1
ATOM 1247 C C . LEU A 1 152 ? -21.925 9.339 20.989 1.00 75.94 152 LEU A C 1
ATOM 1249 O O . LEU A 1 152 ? -22.150 10.505 21.301 1.00 75.94 152 LEU A O 1
ATOM 1253 N N . VAL A 1 153 ? -21.139 8.542 21.718 1.00 77.38 153 VAL A N 1
ATOM 1254 C CA . VAL A 1 153 ? -20.476 8.978 22.959 1.00 77.38 153 VAL A CA 1
ATOM 1255 C C . VAL A 1 153 ? -18.977 9.198 22.787 1.00 77.38 153 VAL A C 1
ATOM 1257 O O . VAL A 1 153 ? -18.363 9.851 23.624 1.00 77.38 153 VAL A O 1
ATOM 1260 N N . ILE A 1 154 ? -18.388 8.681 21.710 1.00 78.81 154 ILE A N 1
ATOM 1261 C CA . ILE A 1 154 ? -16.991 8.933 21.353 1.00 78.81 154 ILE A CA 1
ATOM 1262 C C . ILE A 1 154 ? -16.867 10.348 20.803 1.00 78.81 154 ILE A C 1
ATOM 1264 O O . ILE A 1 154 ? -17.644 10.758 19.935 1.00 78.81 154 ILE A O 1
ATOM 1268 N N . SER A 1 155 ? -15.873 11.090 21.288 1.00 80.44 155 SER A N 1
ATOM 1269 C CA . SER A 1 155 ? -15.658 12.453 20.814 1.00 80.44 155 SER A CA 1
ATOM 1270 C C . SER A 1 155 ? -15.226 12.487 19.347 1.00 80.44 155 SER A C 1
ATOM 1272 O O . SER A 1 155 ? -14.528 11.597 18.857 1.00 80.44 155 SER A O 1
ATOM 1274 N N . GLN A 1 156 ? -15.600 13.558 18.641 1.00 82.94 156 GLN A N 1
ATOM 1275 C CA . GLN A 1 156 ? -15.129 13.777 17.273 1.00 82.94 156 GLN A CA 1
ATOM 1276 C C . GLN A 1 156 ? -13.594 13.804 17.212 1.00 82.94 156 GLN A C 1
ATOM 1278 O O . GLN A 1 156 ? -13.008 13.189 16.331 1.00 82.94 156 GLN A O 1
ATOM 1283 N N . GLN A 1 157 ? -12.949 14.397 18.222 1.00 79.25 157 GLN A N 1
ATOM 1284 C CA . GLN A 1 157 ? -11.493 14.443 18.337 1.00 79.25 157 GLN A CA 1
ATOM 1285 C C . GLN A 1 157 ? -10.851 13.045 18.352 1.00 79.25 157 GLN A C 1
ATOM 1287 O O . GLN A 1 157 ? -9.806 12.853 17.734 1.00 79.25 157 GLN A O 1
ATOM 1292 N N . PHE A 1 158 ? -11.452 12.058 19.031 1.00 81.19 158 PHE A N 1
ATOM 1293 C CA . PHE A 1 158 ? -10.935 10.685 19.007 1.00 81.19 158 PHE A CA 1
ATOM 1294 C C . PHE A 1 158 ? -11.151 10.009 17.646 1.00 81.19 158 PHE A C 1
ATOM 1296 O O . PHE A 1 158 ? -10.269 9.297 17.169 1.00 81.19 158 PHE A O 1
ATOM 1303 N N . LYS A 1 159 ? -12.293 10.250 16.989 1.00 84.81 159 LYS A N 1
ATOM 1304 C CA . LYS A 1 159 ? -12.542 9.737 15.630 1.00 84.81 159 LYS A CA 1
ATOM 1305 C C . LYS A 1 159 ? -11.516 10.281 14.640 1.00 84.81 159 LYS A C 1
ATOM 1307 O O . LYS A 1 159 ? -10.957 9.512 13.865 1.00 84.81 159 LYS A O 1
ATOM 1312 N N . ASP A 1 160 ? -11.232 11.578 14.706 1.00 84.62 160 ASP A N 1
ATOM 1313 C CA . ASP A 1 160 ? -10.229 12.225 13.859 1.00 84.62 160 ASP A CA 1
ATOM 1314 C C . ASP A 1 160 ? -8.824 11.685 14.156 1.00 84.62 160 ASP A C 1
ATOM 1316 O O . ASP A 1 160 ? -8.064 11.405 13.232 1.00 84.62 160 ASP A O 1
ATOM 1320 N N . TYR A 1 161 ? -8.504 11.439 15.432 1.00 84.94 161 TYR A N 1
ATOM 1321 C CA . TYR A 1 161 ? -7.255 10.788 15.830 1.00 84.94 161 TYR A CA 1
ATOM 1322 C C . TYR A 1 161 ? -7.095 9.394 15.201 1.00 84.94 161 TYR A C 1
ATOM 1324 O O . TYR A 1 161 ? -6.064 9.120 14.592 1.00 84.94 161 TYR A O 1
ATOM 1332 N N . ILE A 1 162 ? -8.104 8.520 15.297 1.00 86.44 162 ILE A N 1
ATOM 1333 C CA . ILE A 1 162 ? -8.037 7.169 14.710 1.00 86.44 162 ILE A CA 1
ATOM 1334 C C . ILE A 1 162 ? -7.927 7.218 13.190 1.00 86.44 162 ILE A C 1
ATOM 1336 O O . ILE A 1 162 ? -7.134 6.469 12.615 1.00 86.44 162 ILE A O 1
ATOM 1340 N N . LYS A 1 163 ? -8.682 8.110 12.542 1.00 87.62 163 LYS A N 1
ATOM 1341 C CA . LYS A 1 163 ? -8.587 8.322 11.095 1.00 87.62 163 LYS A CA 1
ATOM 1342 C C . LYS A 1 163 ? -7.180 8.737 10.688 1.00 87.62 163 LYS A C 1
ATOM 1344 O O . LYS A 1 163 ? -6.626 8.129 9.778 1.00 87.62 163 LYS A O 1
ATOM 1349 N N . GLN A 1 164 ? -6.588 9.703 11.389 1.00 85.31 164 GLN A N 1
ATOM 1350 C CA . GLN A 1 164 ? -5.231 10.160 11.102 1.00 85.31 164 GLN A CA 1
ATOM 1351 C C . GLN A 1 164 ? -4.211 9.033 11.277 1.00 85.31 164 GLN A C 1
ATOM 1353 O O . GLN A 1 164 ? -3.449 8.757 10.360 1.00 85.31 164 GLN A O 1
ATOM 1358 N N . VAL A 1 165 ? -4.236 8.326 12.411 1.00 84.38 165 VAL A N 1
ATOM 1359 C CA . VAL A 1 165 ? -3.295 7.223 12.675 1.00 84.38 165 VAL A CA 1
ATOM 1360 C C . VAL A 1 165 ? -3.426 6.113 11.629 1.00 84.38 165 VAL A C 1
ATOM 1362 O O . VAL A 1 165 ? -2.424 5.552 11.188 1.00 84.38 165 VAL A O 1
ATOM 1365 N N . THR A 1 166 ? -4.654 5.796 11.213 1.00 86.75 166 THR A N 1
ATOM 1366 C CA . THR A 1 166 ? -4.894 4.808 10.153 1.00 86.75 166 THR A CA 1
ATOM 1367 C C . THR A 1 166 ? -4.338 5.308 8.819 1.00 86.75 166 THR A C 1
ATOM 1369 O O . THR A 1 166 ? -3.636 4.561 8.145 1.00 86.75 166 THR A O 1
ATOM 1372 N N . SER A 1 167 ? -4.571 6.577 8.471 1.00 87.00 167 SER A N 1
ATOM 1373 C CA . SER A 1 167 ? -4.026 7.210 7.264 1.00 87.00 167 SER A CA 1
ATOM 1374 C C . SER A 1 167 ? -2.495 7.182 7.233 1.00 87.00 167 SER A C 1
ATOM 1376 O O . SER A 1 167 ? -1.905 6.801 6.222 1.00 87.00 167 SER A O 1
ATOM 1378 N N . ASP A 1 168 ? -1.840 7.507 8.348 1.00 85.00 168 ASP A N 1
ATOM 1379 C CA . ASP A 1 168 ? -0.378 7.480 8.463 1.00 85.00 168 ASP A CA 1
ATOM 1380 C C . ASP A 1 168 ? 0.174 6.062 8.243 1.00 85.00 168 ASP A C 1
ATOM 1382 O O . ASP A 1 168 ? 1.182 5.872 7.561 1.00 85.00 168 ASP A O 1
ATOM 1386 N N . LEU A 1 169 ? -0.511 5.040 8.767 1.00 86.00 169 LEU A N 1
ATOM 1387 C CA . LEU A 1 169 ? -0.137 3.643 8.543 1.00 86.00 169 LEU A CA 1
ATOM 1388 C C . LEU A 1 169 ? -0.374 3.186 7.102 1.00 86.00 169 LEU A C 1
ATOM 1390 O O . LEU A 1 169 ? 0.401 2.377 6.596 1.00 86.00 169 LEU A O 1
ATOM 1394 N N . ILE A 1 170 ? -1.407 3.693 6.427 1.00 89.31 170 ILE A N 1
ATOM 1395 C CA . ILE A 1 170 ? -1.645 3.424 5.001 1.00 89.31 170 ILE A CA 1
ATOM 1396 C C . ILE A 1 170 ? -0.522 4.042 4.163 1.00 89.31 170 ILE A C 1
ATOM 1398 O O . ILE A 1 170 ? -0.003 3.404 3.244 1.00 89.31 170 ILE A O 1
ATOM 1402 N N . MET A 1 171 ? -0.087 5.252 4.511 1.00 86.81 171 MET A N 1
ATOM 1403 C CA . MET A 1 171 ? 1.063 5.890 3.879 1.00 86.81 171 MET A CA 1
ATOM 1404 C C . MET A 1 171 ? 2.354 5.097 4.130 1.00 86.81 171 MET A C 1
ATOM 1406 O O . MET A 1 171 ? 3.089 4.826 3.181 1.00 86.81 171 MET A O 1
ATOM 1410 N N . ALA A 1 172 ? 2.600 4.642 5.362 1.00 84.94 172 ALA A N 1
ATOM 1411 C CA . ALA A 1 172 ? 3.734 3.769 5.670 1.00 84.94 172 ALA A CA 1
ATOM 1412 C C . ALA A 1 172 ? 3.664 2.450 4.881 1.00 84.94 172 ALA A C 1
ATOM 1414 O O . ALA A 1 172 ? 4.657 2.014 4.306 1.00 84.94 172 ALA A O 1
ATOM 1415 N N . TYR A 1 173 ? 2.478 1.848 4.762 1.00 90.19 173 TYR A N 1
ATOM 1416 C CA . TYR A 1 173 ? 2.249 0.655 3.949 1.00 90.19 173 TYR A CA 1
ATOM 1417 C C . TYR A 1 173 ? 2.604 0.888 2.473 1.00 90.19 173 TYR A C 1
ATOM 1419 O O . TYR A 1 173 ? 3.364 0.124 1.874 1.00 90.19 173 TYR A O 1
ATOM 1427 N N . LYS A 1 174 ? 2.123 1.989 1.888 1.00 91.94 174 LYS A N 1
ATOM 1428 C CA . LYS A 1 174 ? 2.468 2.414 0.525 1.00 91.94 174 LYS A CA 1
ATOM 1429 C C . LYS A 1 174 ? 3.981 2.590 0.360 1.00 91.94 174 LYS A C 1
ATOM 1431 O O . LYS A 1 174 ? 4.557 2.067 -0.595 1.00 91.94 174 LYS A O 1
ATOM 1436 N N . GLN A 1 175 ? 4.629 3.306 1.275 1.00 87.56 175 GLN A N 1
ATOM 1437 C CA . GLN A 1 175 ? 6.043 3.670 1.175 1.00 87.56 175 GLN A CA 1
ATOM 1438 C C . GLN A 1 175 ? 6.989 2.494 1.425 1.00 87.56 175 GLN A C 1
ATOM 1440 O O . GLN A 1 175 ? 7.924 2.295 0.654 1.00 87.56 175 GLN A O 1
ATOM 1445 N N . GLU A 1 176 ? 6.756 1.700 2.466 1.00 87.00 176 GLU A N 1
ATOM 1446 C CA . GLU A 1 176 ? 7.682 0.643 2.877 1.00 87.00 176 GLU A CA 1
ATOM 1447 C C . GLU A 1 176 ? 7.493 -0.655 2.090 1.00 87.00 176 GLU A C 1
ATOM 1449 O O . GLU A 1 176 ? 8.453 -1.402 1.901 1.00 87.00 176 GLU A O 1
ATOM 1454 N N . ILE A 1 177 ? 6.276 -0.937 1.613 1.00 91.88 177 ILE A N 1
ATOM 1455 C CA . ILE A 1 177 ? 5.950 -2.231 0.998 1.00 91.88 177 ILE A CA 1
ATOM 1456 C C . ILE A 1 177 ? 5.807 -2.100 -0.519 1.00 91.88 177 ILE A C 1
ATOM 1458 O O . ILE A 1 177 ? 6.418 -2.877 -1.251 1.00 91.88 177 ILE A O 1
ATOM 1462 N N . TRP A 1 178 ? 5.076 -1.096 -1.013 1.00 94.00 178 TRP A N 1
ATOM 1463 C CA . TRP A 1 178 ? 4.738 -0.989 -2.444 1.00 94.00 178 TRP A CA 1
ATOM 1464 C C . TRP A 1 178 ? 5.609 -0.022 -3.250 1.00 94.00 178 TRP A C 1
ATOM 1466 O O . TRP A 1 178 ? 5.750 -0.184 -4.466 1.00 94.00 178 TRP A O 1
ATOM 1476 N N . SER A 1 179 ? 6.266 0.942 -2.603 1.00 91.62 179 SER A N 1
ATOM 1477 C CA . SER A 1 179 ? 7.249 1.799 -3.274 1.00 91.62 179 SER A CA 1
ATOM 1478 C C . SER A 1 179 ? 8.491 1.024 -3.747 1.00 91.62 179 SER A C 1
ATOM 1480 O O . SER A 1 179 ? 8.899 1.225 -4.894 1.00 91.62 179 SER A O 1
ATOM 1482 N N . PRO A 1 180 ? 9.085 0.091 -2.966 1.00 94.56 180 PRO A N 1
ATOM 1483 C CA . PRO A 1 180 ? 10.267 -0.655 -3.399 1.00 94.56 180 PRO A CA 1
ATOM 1484 C C . PRO A 1 180 ? 10.112 -1.432 -4.717 1.00 94.56 180 PRO A C 1
ATOM 1486 O O . PRO A 1 180 ? 10.983 -1.258 -5.577 1.00 94.56 180 PRO A O 1
ATOM 1489 N N . PRO A 1 181 ? 9.053 -2.242 -4.954 1.00 95.12 181 PRO A N 1
ATOM 1490 C CA . PRO A 1 181 ? 8.856 -2.877 -6.257 1.00 95.12 181 PRO A CA 1
ATOM 1491 C C . PRO A 1 181 ? 8.682 -1.835 -7.369 1.00 95.12 181 PRO A C 1
ATOM 1493 O O . PRO A 1 181 ? 9.353 -1.933 -8.396 1.00 95.12 181 PRO A O 1
ATOM 1496 N N . ARG A 1 182 ? 7.890 -0.776 -7.151 1.00 93.75 182 ARG A N 1
ATOM 1497 C CA . ARG A 1 182 ? 7.711 0.300 -8.143 1.00 93.75 182 ARG A CA 1
ATOM 1498 C C . ARG A 1 182 ? 9.045 0.936 -8.548 1.00 93.75 182 ARG A C 1
ATOM 1500 O O . ARG A 1 182 ? 9.317 1.120 -9.732 1.00 93.75 182 ARG A O 1
ATOM 1507 N N . LEU A 1 183 ? 9.901 1.242 -7.576 1.00 92.25 183 LEU A N 1
ATOM 1508 C CA . LEU A 1 183 ? 11.232 1.804 -7.816 1.00 92.25 183 LEU A CA 1
ATOM 1509 C C . LEU A 1 183 ? 12.182 0.789 -8.468 1.00 92.25 183 LEU A C 1
ATOM 1511 O O . LEU A 1 183 ? 13.033 1.175 -9.269 1.00 92.25 183 LEU A O 1
ATOM 1515 N N . ALA A 1 184 ? 12.038 -0.504 -8.164 1.00 95.25 184 ALA A N 1
ATOM 1516 C CA . ALA A 1 184 ? 12.855 -1.568 -8.742 1.00 95.25 184 ALA A CA 1
ATOM 1517 C C . ALA A 1 184 ? 12.682 -1.706 -10.261 1.00 95.25 184 ALA A C 1
ATOM 1519 O O . ALA A 1 184 ? 13.647 -2.081 -10.931 1.00 95.25 184 ALA A O 1
ATOM 1520 N N . LEU A 1 185 ? 11.508 -1.352 -10.797 1.00 94.19 185 LEU A N 1
ATOM 1521 C CA . LEU A 1 185 ? 11.277 -1.284 -12.242 1.00 94.19 185 LEU A CA 1
ATOM 1522 C C . LEU A 1 185 ? 12.191 -0.255 -12.912 1.00 94.19 185 LEU A C 1
ATOM 1524 O O . LEU A 1 185 ? 12.632 -0.472 -14.031 1.00 94.19 185 LEU A O 1
ATOM 1528 N N . GLY A 1 186 ? 12.533 0.850 -12.241 1.00 92.88 186 GLY A N 1
ATOM 1529 C CA . GLY A 1 186 ? 13.458 1.846 -12.788 1.00 92.88 186 GLY A CA 1
ATOM 1530 C C . GLY A 1 186 ? 13.016 2.405 -14.146 1.00 92.88 186 GLY A C 1
ATOM 1531 O O . GLY A 1 186 ? 13.855 2.628 -15.021 1.00 92.88 186 GLY A O 1
ATOM 1532 N N . THR A 1 187 ? 11.708 2.625 -14.319 1.00 91.38 187 THR A N 1
ATOM 1533 C CA . THR A 1 187 ? 11.062 3.020 -15.582 1.00 91.38 187 THR A CA 1
ATOM 1534 C C . THR A 1 187 ? 11.720 4.239 -16.231 1.00 91.38 187 THR A C 1
ATOM 1536 O O . THR A 1 187 ? 11.962 4.230 -17.431 1.00 91.38 187 THR A O 1
ATOM 1539 N N . SER A 1 188 ? 12.103 5.260 -15.455 1.00 90.94 188 SER A N 1
ATOM 1540 C CA . SER A 1 188 ? 12.822 6.431 -15.989 1.00 90.94 188 SER A CA 1
ATOM 1541 C C . SER A 1 188 ? 14.175 6.074 -16.583 1.00 90.94 188 SER A C 1
ATOM 1543 O O . SER A 1 188 ? 14.470 6.443 -17.714 1.00 90.94 188 SER A O 1
ATOM 1545 N N . THR A 1 189 ? 14.973 5.298 -15.850 1.00 92.06 189 THR A N 1
ATOM 1546 C CA . THR A 1 189 ? 16.271 4.840 -16.343 1.00 92.06 189 THR A CA 1
ATOM 1547 C C . THR A 1 189 ? 16.108 4.003 -17.607 1.00 92.06 189 THR A C 1
ATOM 1549 O O . THR A 1 189 ? 16.920 4.125 -18.522 1.00 92.06 189 THR A O 1
ATOM 1552 N N . LEU A 1 190 ? 15.063 3.174 -17.686 1.00 92.88 190 LEU A N 1
ATOM 1553 C CA . LEU A 1 190 ? 14.778 2.406 -18.892 1.00 92.88 190 LEU A CA 1
ATOM 1554 C C . LEU A 1 190 ? 14.401 3.323 -20.065 1.00 92.88 190 LEU A C 1
ATOM 1556 O O . LEU A 1 190 ? 14.973 3.166 -21.140 1.00 92.88 190 LEU A O 1
ATOM 1560 N N . ILE A 1 191 ? 13.517 4.304 -19.859 1.00 92.94 191 ILE A N 1
ATOM 1561 C CA . ILE A 1 191 ? 13.135 5.290 -20.883 1.00 92.94 191 ILE A CA 1
ATOM 1562 C C . ILE A 1 191 ? 14.373 5.990 -21.453 1.00 92.94 191 ILE A C 1
ATOM 1564 O O . ILE A 1 191 ? 14.517 6.075 -22.673 1.00 92.94 191 ILE A O 1
ATOM 1568 N N . ASP A 1 192 ? 15.297 6.444 -20.607 1.00 92.62 192 ASP A N 1
ATOM 1569 C CA . ASP A 1 192 ? 16.499 7.149 -21.065 1.00 92.62 192 ASP A CA 1
ATOM 1570 C C . ASP A 1 192 ? 17.454 6.221 -21.831 1.00 92.62 192 ASP A C 1
ATOM 1572 O O . ASP A 1 192 ? 18.020 6.603 -22.859 1.00 92.62 192 ASP A O 1
ATOM 1576 N N . GLN A 1 193 ? 17.599 4.969 -21.386 1.00 92.44 193 GLN A N 1
ATOM 1577 C CA . GLN A 1 193 ? 18.405 3.980 -22.102 1.00 92.44 193 GLN A CA 1
ATOM 1578 C C . GLN A 1 193 ? 17.795 3.593 -23.454 1.00 92.44 193 GLN A C 1
ATOM 1580 O O . GLN A 1 193 ? 18.539 3.435 -24.425 1.00 92.44 193 GLN A O 1
ATOM 1585 N N . ILE A 1 194 ? 16.469 3.454 -23.528 1.00 92.69 194 ILE A N 1
ATOM 1586 C CA . ILE A 1 194 ? 15.744 3.210 -24.778 1.00 92.69 194 ILE A CA 1
ATOM 1587 C C . ILE A 1 194 ? 15.940 4.412 -25.707 1.00 92.69 194 ILE A C 1
ATOM 1589 O O . ILE A 1 194 ? 16.414 4.236 -26.826 1.00 92.69 194 ILE A O 1
ATOM 1593 N N . THR A 1 195 ? 15.692 5.631 -25.220 1.00 93.19 195 THR A N 1
ATOM 1594 C CA . THR A 1 195 ? 15.879 6.885 -25.971 1.00 93.19 195 THR A CA 1
ATOM 1595 C C . THR A 1 195 ? 17.273 6.954 -26.596 1.00 93.19 195 THR A C 1
ATOM 1597 O O . THR A 1 195 ? 17.416 7.134 -27.806 1.00 93.19 195 THR A O 1
ATOM 1600 N N . TYR A 1 196 ? 18.312 6.747 -25.781 1.00 93.56 196 TYR A N 1
ATOM 1601 C CA . TYR A 1 196 ? 19.699 6.734 -26.240 1.00 93.56 196 TYR A CA 1
ATOM 1602 C C . TYR A 1 196 ? 19.942 5.663 -27.310 1.00 93.56 196 TYR A C 1
ATOM 1604 O O . TYR A 1 196 ? 20.585 5.925 -28.329 1.00 93.56 196 TYR A O 1
ATOM 1612 N N . GLN A 1 197 ? 19.435 4.448 -27.091 1.00 91.06 197 GLN A N 1
ATOM 1613 C CA . GLN A 1 197 ? 19.674 3.335 -27.999 1.00 91.06 197 GLN A CA 1
ATOM 1614 C C . GLN A 1 197 ? 18.996 3.538 -29.359 1.00 91.06 197 GLN A C 1
ATOM 1616 O O . GLN A 1 197 ? 19.623 3.258 -30.381 1.00 91.06 197 GLN A O 1
ATOM 1621 N N . PHE A 1 198 ? 17.763 4.046 -29.382 1.00 89.50 198 PHE A N 1
ATOM 1622 C CA . PHE A 1 198 ? 17.045 4.336 -30.622 1.00 89.50 198 PHE A CA 1
ATOM 1623 C C . PHE A 1 198 ? 17.692 5.481 -31.400 1.00 89.50 198 PHE A C 1
ATOM 1625 O O . PHE A 1 198 ? 17.936 5.326 -32.594 1.00 89.50 198 PHE A O 1
ATOM 1632 N N . ASN A 1 199 ? 18.126 6.551 -30.726 1.00 91.19 199 ASN A N 1
ATOM 1633 C CA . ASN A 1 199 ? 18.894 7.622 -31.370 1.00 91.19 199 ASN A CA 1
ATOM 1634 C C . ASN A 1 199 ? 20.197 7.101 -31.994 1.00 91.19 199 ASN A C 1
ATOM 1636 O O . ASN A 1 199 ? 20.548 7.468 -33.114 1.00 91.19 199 ASN A O 1
ATOM 1640 N N . LYS A 1 200 ? 20.896 6.192 -31.307 1.00 91.44 200 LYS A N 1
ATOM 1641 C CA . LYS A 1 200 ? 22.100 5.549 -31.844 1.00 91.44 200 LYS A CA 1
ATOM 1642 C C . LYS A 1 200 ? 21.795 4.674 -33.062 1.00 91.44 200 LYS A C 1
ATOM 1644 O O . LYS A 1 200 ? 22.548 4.695 -34.031 1.00 91.44 200 LYS A O 1
ATOM 1649 N N . TRP A 1 201 ? 20.715 3.895 -33.028 1.00 89.75 201 TRP A N 1
ATOM 1650 C CA . TRP A 1 201 ? 20.298 3.078 -34.169 1.00 89.75 201 TRP A CA 1
ATOM 1651 C C . TRP A 1 201 ? 19.874 3.926 -35.367 1.00 89.75 201 TRP A C 1
ATOM 1653 O O . TRP A 1 201 ? 20.215 3.577 -36.495 1.00 89.75 201 TRP A O 1
ATOM 1663 N N . PHE A 1 202 ? 19.217 5.058 -35.122 1.00 90.19 202 PHE A N 1
ATOM 1664 C CA . PHE A 1 202 ? 18.878 6.034 -36.149 1.00 90.19 202 PHE A CA 1
ATOM 1665 C C . PHE A 1 202 ? 20.132 6.633 -36.799 1.00 90.19 202 PHE A C 1
ATOM 1667 O O . PHE A 1 202 ? 20.270 6.581 -38.015 1.00 90.19 202 PHE A O 1
ATOM 1674 N N . GLN A 1 203 ? 21.109 7.083 -36.001 1.00 91.62 203 GLN A N 1
ATOM 1675 C CA . GLN A 1 203 ? 22.397 7.590 -36.507 1.00 91.62 203 GLN A CA 1
ATOM 1676 C C . GLN A 1 203 ? 23.174 6.554 -37.338 1.00 91.62 203 GLN A C 1
ATOM 1678 O O . GLN A 1 203 ? 23.952 6.916 -38.217 1.00 91.62 203 GLN A O 1
ATOM 1683 N N . MET A 1 204 ? 22.969 5.262 -37.070 1.00 90.75 204 MET A N 1
ATOM 1684 C CA . MET A 1 204 ? 23.565 4.152 -37.820 1.00 90.75 204 MET A CA 1
ATOM 1685 C C . MET A 1 204 ? 22.737 3.719 -39.043 1.00 90.75 204 MET A C 1
ATOM 1687 O O . MET A 1 204 ? 23.093 2.730 -39.683 1.00 90.75 204 MET A O 1
ATOM 1691 N N . ASN A 1 205 ? 21.640 4.416 -39.365 1.00 88.94 205 ASN A N 1
ATOM 1692 C CA . ASN A 1 205 ? 20.683 4.058 -40.418 1.00 88.94 205 ASN A CA 1
ATOM 1693 C C . ASN A 1 205 ? 20.093 2.641 -40.264 1.00 88.94 205 ASN A C 1
ATOM 1695 O O . ASN A 1 205 ? 19.800 1.966 -41.251 1.00 88.94 205 ASN A O 1
ATOM 1699 N N . LEU A 1 206 ? 19.945 2.158 -39.023 1.00 86.38 206 LEU A N 1
ATOM 1700 C CA . LEU A 1 206 ? 19.367 0.839 -38.729 1.00 86.38 206 LEU A CA 1
ATOM 1701 C C . LEU A 1 206 ? 17.841 0.873 -38.567 1.00 86.38 206 LEU A C 1
ATOM 1703 O O . LEU A 1 206 ? 17.211 -0.181 -38.593 1.00 86.38 206 LEU A O 1
ATOM 1707 N N . ILE A 1 207 ? 17.266 2.063 -38.393 1.00 88.19 207 ILE A N 1
ATOM 1708 C CA . ILE A 1 207 ? 15.824 2.330 -38.319 1.00 88.19 207 ILE A CA 1
ATOM 1709 C C . ILE A 1 207 ? 15.498 3.560 -39.172 1.00 88.19 207 ILE A C 1
ATOM 1711 O O . ILE A 1 207 ? 16.380 4.389 -39.412 1.00 88.19 207 ILE A O 1
ATOM 1715 N N . SER A 1 208 ? 14.253 3.679 -39.637 1.00 89.38 208 SER A N 1
ATOM 1716 C CA . SER A 1 208 ? 13.829 4.842 -40.424 1.00 89.38 208 SER A CA 1
ATOM 1717 C C . SER A 1 208 ? 13.620 6.087 -39.548 1.00 89.38 208 SER A C 1
ATOM 1719 O O . SER A 1 208 ? 13.435 5.984 -38.334 1.00 89.38 208 SER A O 1
ATOM 1721 N N . ASP A 1 209 ? 13.627 7.275 -40.165 1.00 89.19 209 ASP A N 1
ATOM 1722 C CA . ASP A 1 209 ? 13.274 8.535 -39.485 1.00 89.19 209 ASP A CA 1
ATOM 1723 C C . ASP A 1 209 ? 11.842 8.497 -38.931 1.00 89.19 209 ASP A C 1
ATOM 1725 O O . ASP A 1 209 ? 11.587 8.966 -37.824 1.00 89.19 209 ASP A O 1
ATOM 1729 N N . GLN A 1 210 ? 10.920 7.868 -39.666 1.00 89.50 210 GLN A N 1
ATOM 1730 C CA . GLN A 1 210 ? 9.531 7.723 -39.243 1.00 89.50 210 GLN A CA 1
ATOM 1731 C C . GLN A 1 210 ? 9.406 6.835 -37.998 1.00 89.50 210 GLN A C 1
ATOM 1733 O O . GLN A 1 210 ? 8.775 7.251 -37.028 1.00 89.50 210 GLN A O 1
ATOM 1738 N N . ASP A 1 211 ? 10.049 5.662 -37.995 1.00 86.56 211 ASP A N 1
ATOM 1739 C CA . ASP A 1 211 ? 10.028 4.752 -36.839 1.00 86.56 211 ASP A CA 1
ATOM 1740 C C . ASP A 1 211 ? 10.666 5.415 -35.613 1.00 86.56 211 ASP A C 1
ATOM 1742 O O . ASP A 1 211 ? 10.161 5.300 -34.497 1.00 86.56 211 ASP A O 1
ATOM 1746 N N . ASN A 1 212 ? 11.771 6.148 -35.809 1.00 88.69 212 ASN A N 1
ATOM 1747 C CA . ASN A 1 212 ? 12.414 6.869 -34.718 1.00 88.69 212 ASN A CA 1
ATOM 1748 C C . ASN A 1 212 ? 11.482 7.953 -34.157 1.00 88.69 212 ASN A C 1
ATOM 1750 O O . ASN A 1 212 ? 11.300 8.017 -32.946 1.00 88.69 212 ASN A O 1
ATOM 1754 N N . LYS A 1 213 ? 10.839 8.765 -35.008 1.00 89.94 213 LYS A N 1
ATOM 1755 C CA . LYS A 1 213 ? 9.879 9.794 -34.569 1.00 89.94 213 LYS A CA 1
ATOM 1756 C C . LYS A 1 213 ? 8.711 9.206 -33.782 1.00 89.94 213 LYS A C 1
ATOM 1758 O O . LYS A 1 213 ? 8.383 9.741 -32.725 1.00 89.94 213 LYS A O 1
ATOM 1763 N N . GLU A 1 214 ? 8.123 8.110 -34.256 1.00 90.31 214 GLU A N 1
ATOM 1764 C CA . GLU A 1 214 ? 7.013 7.442 -33.570 1.00 90.31 214 GLU A CA 1
ATOM 1765 C C . GLU A 1 214 ? 7.436 6.933 -32.183 1.00 90.31 214 GLU A C 1
ATOM 1767 O O . GLU A 1 214 ? 6.763 7.196 -31.186 1.00 90.31 214 GLU A O 1
ATOM 1772 N N . ILE A 1 215 ? 8.603 6.293 -32.083 1.00 89.75 215 ILE A N 1
ATOM 1773 C CA . ILE A 1 215 ? 9.122 5.791 -30.804 1.00 89.75 215 ILE A CA 1
ATOM 1774 C C . ILE A 1 215 ? 9.455 6.941 -29.850 1.00 89.75 215 ILE A C 1
ATOM 1776 O O . ILE A 1 215 ? 9.121 6.866 -28.668 1.00 89.75 215 ILE A O 1
ATOM 1780 N N . GLN A 1 216 ? 10.054 8.033 -30.335 1.00 90.25 216 GLN A N 1
ATOM 1781 C CA . GLN A 1 216 ? 10.306 9.214 -29.503 1.00 90.25 216 GLN A CA 1
ATOM 1782 C C . GLN A 1 216 ? 8.996 9.831 -28.984 1.00 90.25 216 GLN A C 1
ATOM 1784 O O . GLN A 1 216 ? 8.916 10.180 -27.807 1.00 90.25 216 GLN A O 1
ATOM 1789 N N . GLN A 1 217 ? 7.946 9.908 -29.809 1.00 91.31 217 GLN A N 1
ATOM 1790 C CA . GLN A 1 217 ? 6.624 10.387 -29.382 1.00 91.31 217 GLN A CA 1
ATOM 1791 C C . GLN A 1 217 ? 5.993 9.484 -28.312 1.00 91.31 217 GLN A C 1
ATOM 1793 O O . GLN A 1 217 ? 5.468 9.979 -27.309 1.00 91.31 217 GLN A O 1
ATOM 1798 N N . GLN A 1 218 ? 6.086 8.161 -28.473 1.00 91.00 218 GLN A N 1
ATOM 1799 C CA . GLN A 1 218 ? 5.604 7.211 -27.468 1.00 91.00 218 GLN A CA 1
ATOM 1800 C C . GLN A 1 218 ? 6.387 7.353 -26.150 1.00 91.00 218 GLN A C 1
ATOM 1802 O O . GLN A 1 218 ? 5.784 7.410 -25.079 1.00 91.00 218 GLN A O 1
ATOM 1807 N N . LEU A 1 219 ? 7.714 7.524 -26.200 1.00 90.31 219 LEU A N 1
ATOM 1808 C CA . LEU A 1 219 ? 8.548 7.753 -25.011 1.00 90.31 219 LEU A CA 1
ATOM 1809 C C . LEU A 1 219 ? 8.209 9.059 -24.280 1.00 90.31 219 LEU A C 1
ATOM 1811 O O . LEU A 1 219 ? 8.195 9.078 -23.049 1.00 90.31 219 LEU A O 1
ATOM 1815 N N . VAL A 1 220 ? 7.901 10.137 -25.008 1.00 90.75 220 VAL A N 1
ATOM 1816 C CA . VAL A 1 220 ? 7.409 11.391 -24.410 1.00 90.75 220 VAL A CA 1
ATOM 1817 C C . VAL A 1 220 ? 6.065 11.166 -23.716 1.00 90.75 220 VAL A C 1
ATOM 1819 O O . VAL A 1 220 ? 5.886 11.602 -22.579 1.00 90.75 220 VAL A O 1
ATOM 1822 N N . THR A 1 221 ? 5.156 10.416 -24.343 1.00 89.69 221 THR A N 1
ATOM 1823 C CA . THR A 1 221 ? 3.853 10.070 -23.752 1.00 89.69 221 THR A CA 1
ATOM 1824 C C . THR A 1 221 ? 4.025 9.307 -22.435 1.00 89.69 221 THR A C 1
ATOM 1826 O O . THR A 1 221 ? 3.405 9.666 -21.436 1.00 89.69 221 THR A O 1
ATOM 1829 N N . PHE A 1 222 ? 4.939 8.332 -22.379 1.00 88.94 222 PHE A N 1
ATOM 1830 C CA . PHE A 1 222 ? 5.249 7.608 -21.141 1.00 88.94 222 PHE A CA 1
ATOM 1831 C C . PHE A 1 222 ? 5.847 8.504 -20.049 1.00 88.94 222 PHE A C 1
ATOM 1833 O O . PHE A 1 222 ? 5.537 8.320 -18.869 1.00 88.94 222 PHE A O 1
ATOM 1840 N N . LYS A 1 223 ? 6.679 9.492 -20.412 1.00 86.88 223 LYS A N 1
ATOM 1841 C CA . LYS A 1 223 ? 7.192 10.483 -19.450 1.00 86.88 223 LYS A CA 1
ATOM 1842 C C . LYS A 1 223 ? 6.050 11.307 -18.849 1.00 86.88 223 LYS A C 1
ATOM 1844 O O . LYS A 1 223 ? 6.005 11.451 -17.633 1.00 86.88 223 LYS A O 1
ATOM 1849 N N . ILE A 1 224 ? 5.110 11.777 -19.672 1.00 85.50 224 ILE A N 1
ATOM 1850 C CA . ILE A 1 224 ? 3.947 12.558 -19.219 1.00 85.50 224 ILE A CA 1
ATOM 1851 C C . ILE A 1 224 ? 3.029 11.716 -18.327 1.00 85.50 224 ILE A C 1
ATOM 1853 O O . ILE A 1 224 ? 2.668 12.158 -17.239 1.00 85.50 224 ILE A O 1
ATOM 1857 N N . GLN A 1 225 ? 2.692 10.490 -18.741 1.00 82.19 225 GLN A N 1
ATOM 1858 C CA . GLN A 1 225 ? 1.866 9.575 -17.942 1.00 82.19 225 GLN A CA 1
ATOM 1859 C C . GLN A 1 225 ? 2.478 9.335 -16.561 1.00 82.19 225 GLN A C 1
ATOM 1861 O O . GLN A 1 225 ? 1.784 9.427 -15.549 1.00 82.19 225 GLN A O 1
ATOM 1866 N N . LYS A 1 226 ? 3.796 9.111 -16.499 1.00 79.25 226 LYS A N 1
ATOM 1867 C CA . LYS A 1 226 ? 4.511 8.979 -15.230 1.00 79.25 226 LYS A CA 1
ATOM 1868 C C . LYS A 1 226 ? 4.370 10.239 -14.364 1.00 79.25 226 LYS A C 1
ATOM 1870 O O . LYS A 1 226 ? 4.061 10.112 -13.182 1.00 79.25 226 LYS A O 1
ATOM 1875 N N . THR A 1 227 ? 4.594 11.427 -14.927 1.00 75.12 227 THR A N 1
ATOM 1876 C CA . THR A 1 227 ? 4.516 12.696 -14.184 1.00 75.12 227 THR A CA 1
ATOM 1877 C C . THR A 1 227 ? 3.105 12.966 -13.667 1.00 75.12 227 THR A C 1
ATOM 1879 O O . THR A 1 227 ? 2.940 13.349 -12.513 1.00 75.12 227 THR A O 1
ATOM 1882 N N . ASN A 1 228 ? 2.074 12.687 -14.465 1.00 72.81 228 ASN A N 1
ATOM 1883 C CA . ASN A 1 228 ? 0.683 12.841 -14.040 1.00 72.81 228 ASN A CA 1
ATOM 1884 C C . ASN A 1 228 ? 0.339 11.887 -12.890 1.00 72.81 228 ASN A C 1
ATOM 1886 O O . ASN A 1 228 ? -0.238 12.322 -11.898 1.00 72.81 228 ASN A O 1
ATOM 1890 N N . HIS A 1 229 ? 0.789 10.629 -12.954 1.00 66.75 229 HIS A N 1
ATOM 1891 C CA . HIS A 1 229 ? 0.644 9.702 -11.830 1.00 66.75 229 HIS A CA 1
ATOM 1892 C C . HIS A 1 229 ? 1.389 10.166 -10.571 1.00 66.75 229 HIS A C 1
ATOM 1894 O O . HIS A 1 229 ? 0.928 9.884 -9.472 1.00 66.75 229 HIS A O 1
ATOM 1900 N N . GLN A 1 230 ? 2.510 10.884 -10.691 1.00 63.53 230 GLN A N 1
ATOM 1901 C CA . GLN A 1 230 ? 3.217 11.453 -9.535 1.00 63.53 230 GLN A CA 1
ATOM 1902 C C . GLN A 1 230 ? 2.521 12.710 -8.975 1.00 63.53 230 GLN A C 1
ATOM 1904 O O . GLN A 1 230 ? 2.471 12.884 -7.761 1.00 63.53 230 GLN A O 1
ATOM 1909 N N . ASN A 1 231 ? 1.927 13.551 -9.825 1.00 52.03 231 ASN A N 1
ATOM 1910 C CA . ASN A 1 231 ? 1.292 14.812 -9.420 1.00 52.03 231 ASN A CA 1
ATOM 1911 C C . ASN A 1 231 ? -0.130 14.635 -8.871 1.00 52.03 231 ASN A C 1
ATOM 1913 O O . ASN A 1 231 ? -0.513 15.322 -7.929 1.00 52.03 231 ASN A O 1
ATOM 1917 N N . SER A 1 232 ? -0.902 13.665 -9.370 1.00 54.12 232 SER A N 1
ATOM 1918 C CA . SER A 1 232 ? -2.174 13.277 -8.738 1.00 54.12 232 SER A CA 1
ATOM 1919 C C . SER A 1 232 ? -1.976 12.698 -7.328 1.00 54.12 232 SER A C 1
ATOM 1921 O O . SER A 1 232 ? -2.942 12.551 -6.585 1.00 54.12 232 SER A O 1
ATOM 1923 N N . GLN A 1 233 ? -0.732 12.385 -6.948 1.00 51.97 233 GLN A N 1
ATOM 1924 C CA . GLN A 1 233 ? -0.365 11.833 -5.644 1.00 51.97 233 GLN A CA 1
ATOM 1925 C C . GLN A 1 233 ? 0.138 12.896 -4.649 1.00 51.97 233 GLN A C 1
ATOM 1927 O O . GLN A 1 233 ? 0.046 12.658 -3.449 1.00 51.97 233 GLN A O 1
ATOM 1932 N N . SER A 1 234 ? 0.604 14.071 -5.093 1.00 43.72 234 SER A N 1
ATOM 1933 C CA . SER A 1 234 ? 1.120 15.127 -4.198 1.00 43.72 234 SER A CA 1
ATOM 1934 C C . SER A 1 234 ? 0.039 16.031 -3.593 1.00 43.72 234 SER A C 1
ATOM 1936 O O . SER A 1 234 ? 0.302 16.731 -2.621 1.00 43.72 234 SER A O 1
ATOM 1938 N N . ILE A 1 235 ? -1.195 15.995 -4.111 1.00 39.38 235 ILE A N 1
ATOM 1939 C CA . ILE A 1 235 ? -2.302 16.826 -3.600 1.00 39.38 235 ILE A CA 1
ATOM 1940 C C . ILE A 1 235 ? -2.836 16.313 -2.242 1.00 39.38 235 ILE A C 1
ATOM 1942 O O . ILE A 1 235 ? -3.452 17.082 -1.510 1.00 39.38 235 ILE A O 1
ATOM 1946 N N . ASN A 1 236 ? -2.521 15.070 -1.846 1.00 38.78 236 ASN A N 1
ATOM 1947 C CA . ASN A 1 236 ? -2.876 14.512 -0.529 1.00 38.78 236 ASN A CA 1
ATOM 1948 C C . ASN A 1 236 ? -1.676 14.209 0.392 1.00 38.78 236 ASN A C 1
ATOM 1950 O O . ASN A 1 236 ? -1.882 14.024 1.587 1.00 38.78 236 ASN A O 1
ATOM 1954 N N . ASP A 1 237 ? -0.442 14.213 -0.122 1.00 34.41 237 ASP A N 1
ATOM 1955 C CA . ASP A 1 237 ? 0.779 13.924 0.643 1.00 34.41 237 ASP A CA 1
ATOM 1956 C C . ASP A 1 237 ? 1.614 15.217 0.791 1.00 34.41 237 ASP A C 1
ATOM 1958 O O . ASP A 1 237 ? 2.648 15.405 0.150 1.00 34.41 237 ASP A O 1
ATOM 1962 N N . SER A 1 238 ? 1.161 16.152 1.635 1.00 34.25 238 SER A N 1
ATOM 1963 C CA . SER A 1 238 ? 2.000 17.270 2.090 1.00 34.25 238 SER A CA 1
ATOM 1964 C C . SER A 1 238 ? 2.908 16.768 3.207 1.00 34.25 238 SER A C 1
ATOM 1966 O O . SER A 1 238 ? 2.515 16.828 4.360 1.00 34.25 238 SER A O 1
ATOM 1968 N N . PHE A 1 239 ? 4.077 16.219 2.869 1.00 33.06 239 PHE A N 1
ATOM 1969 C CA . PHE A 1 239 ? 5.330 16.352 3.628 1.00 33.06 239 PHE A CA 1
ATOM 1970 C C . PHE A 1 239 ? 6.472 15.634 2.883 1.00 33.06 239 PHE A C 1
ATOM 1972 O O . PHE A 1 239 ? 6.377 14.450 2.577 1.00 33.06 239 PHE A O 1
ATOM 1979 N N . ALA A 1 240 ? 7.566 16.379 2.687 1.00 31.83 240 ALA A N 1
ATOM 1980 C CA . ALA A 1 240 ? 8.886 15.980 2.184 1.00 31.83 240 ALA A CA 1
ATOM 1981 C C . ALA A 1 240 ? 9.043 15.751 0.665 1.00 31.83 240 ALA A C 1
ATOM 1983 O O . ALA A 1 240 ? 8.995 14.628 0.179 1.00 31.83 240 ALA A O 1
ATOM 1984 N N . ASP A 1 241 ? 9.388 16.827 -0.045 1.00 28.47 241 ASP A N 1
ATOM 1985 C CA . ASP A 1 241 ? 10.610 16.825 -0.861 1.00 28.47 241 ASP A CA 1
ATOM 1986 C C . ASP A 1 241 ? 11.135 18.268 -0.986 1.00 28.47 241 ASP A C 1
ATOM 1988 O O . ASP A 1 241 ? 10.547 19.121 -1.650 1.00 28.47 241 ASP A O 1
ATOM 1992 N N . GLU A 1 242 ? 12.233 18.557 -0.284 1.00 32.84 242 GLU A N 1
ATOM 1993 C CA . GLU A 1 242 ? 13.079 19.716 -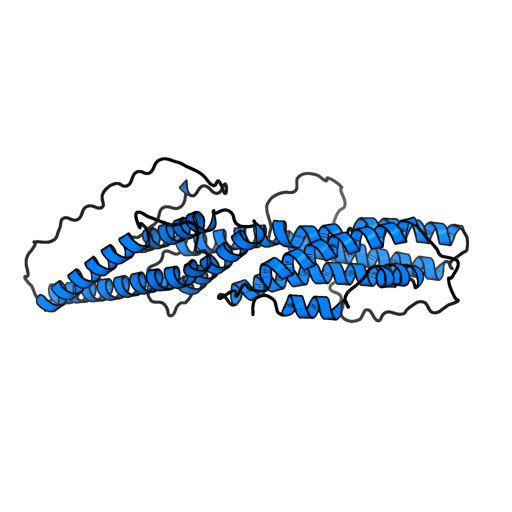0.564 1.00 32.84 242 GLU A CA 1
ATOM 1994 C C . GLU A 1 242 ? 14.058 19.347 -1.684 1.00 32.84 242 GLU A C 1
ATOM 1996 O O . GLU A 1 242 ? 14.733 18.320 -1.618 1.00 32.84 242 GLU A O 1
ATOM 2001 N N . ASN A 1 243 ? 14.199 20.281 -2.629 1.00 29.16 243 ASN A N 1
ATOM 2002 C CA . ASN A 1 243 ? 15.170 20.363 -3.726 1.00 29.16 243 ASN A CA 1
ATOM 2003 C C . ASN A 1 243 ? 14.756 19.757 -5.071 1.00 29.16 243 ASN A C 1
ATOM 2005 O O . ASN A 1 243 ? 15.152 18.653 -5.429 1.00 29.16 243 ASN A O 1
ATOM 2009 N N . LEU A 1 244 ? 14.129 20.598 -5.897 1.00 29.53 244 LEU A N 1
ATOM 2010 C CA . LEU A 1 244 ? 14.691 20.979 -7.197 1.00 29.53 244 LEU A CA 1
ATOM 2011 C C . LEU A 1 244 ? 13.971 22.235 -7.704 1.00 29.53 244 LEU A C 1
ATOM 2013 O O . LEU A 1 244 ? 12.815 22.191 -8.110 1.00 29.53 244 LEU A O 1
ATOM 2017 N N . LEU A 1 245 ? 14.678 23.363 -7.634 1.00 32.22 245 LEU A N 1
ATOM 2018 C CA . LEU A 1 245 ? 14.382 24.541 -8.440 1.00 32.22 245 LEU A CA 1
ATOM 2019 C C . LEU A 1 245 ? 14.642 24.172 -9.901 1.00 32.22 245 LEU A C 1
ATOM 2021 O O . LEU A 1 245 ? 15.783 23.877 -10.252 1.00 32.22 245 LEU A O 1
ATOM 2025 N N . ASP A 1 246 ? 13.608 24.221 -10.731 1.00 28.12 246 ASP A N 1
ATOM 2026 C CA . ASP A 1 246 ? 13.775 24.639 -12.117 1.00 28.12 246 ASP A CA 1
ATOM 2027 C C . ASP A 1 246 ? 12.514 25.376 -12.573 1.00 28.12 246 ASP A C 1
ATOM 2029 O O . ASP A 1 246 ? 11.387 24.912 -12.382 1.00 28.12 246 ASP A O 1
ATOM 2033 N N . ASP A 1 247 ? 12.730 26.572 -13.109 1.00 30.61 247 ASP A N 1
ATOM 2034 C CA . ASP A 1 247 ? 11.704 27.481 -13.593 1.00 30.61 247 ASP A CA 1
ATOM 2035 C C . ASP A 1 247 ? 11.103 26.928 -14.888 1.00 30.61 247 ASP A C 1
ATOM 2037 O O . ASP A 1 247 ? 11.778 26.783 -15.907 1.00 30.61 247 ASP A O 1
ATOM 2041 N N . SER A 1 248 ? 9.798 26.677 -14.906 1.00 34.62 248 SER A N 1
ATOM 2042 C CA . SER A 1 248 ? 9.026 26.814 -16.144 1.00 34.62 248 SER A CA 1
ATOM 2043 C C . SER A 1 248 ? 7.560 27.068 -15.831 1.00 34.62 248 SER A C 1
ATOM 2045 O O . SER A 1 248 ? 6.874 26.279 -15.185 1.00 34.62 248 SER A O 1
ATOM 2047 N N . GLN A 1 249 ? 7.111 28.232 -16.288 1.00 29.94 249 GLN A N 1
ATOM 2048 C CA . GLN A 1 249 ? 5.756 28.727 -16.154 1.00 29.94 249 GLN A CA 1
ATOM 2049 C C . GLN A 1 249 ? 4.746 27.835 -16.877 1.00 29.94 249 GLN A C 1
ATOM 2051 O O . GLN A 1 249 ? 4.979 27.311 -17.965 1.00 29.94 249 GLN A O 1
ATOM 2056 N N . SER A 1 250 ? 3.604 27.722 -16.218 1.00 32.62 250 SER A N 1
ATOM 2057 C CA . SER A 1 250 ? 2.376 27.055 -16.604 1.00 32.62 250 SER A CA 1
ATOM 2058 C C . SER A 1 250 ? 1.790 27.584 -17.912 1.00 32.62 250 SER A C 1
ATOM 2060 O O . SER A 1 250 ? 1.645 28.790 -18.068 1.00 32.62 250 SER A O 1
ATOM 2062 N N . GLU A 1 251 ? 1.254 26.684 -18.735 1.00 26.19 251 GLU A N 1
ATOM 2063 C CA . GLU A 1 251 ? -0.005 26.933 -19.439 1.00 26.19 251 GLU A CA 1
ATOM 2064 C C . GLU A 1 251 ? -0.842 25.649 -19.430 1.00 26.19 251 GLU A C 1
ATOM 2066 O O . GLU A 1 251 ? -0.448 24.592 -19.920 1.00 26.19 251 GLU A O 1
ATOM 2071 N N . SER A 1 252 ? -1.994 25.744 -18.768 1.00 33.78 252 SER A N 1
ATOM 2072 C CA . SER A 1 252 ? -3.013 24.704 -18.686 1.00 33.78 252 SER A CA 1
ATOM 2073 C C . SER A 1 252 ? -3.963 24.872 -19.865 1.00 33.78 252 SER A C 1
ATOM 2075 O O . SER A 1 252 ? -4.479 25.974 -20.034 1.00 33.78 252 SER A O 1
ATOM 2077 N N . GLN A 1 253 ? -4.268 23.785 -20.577 1.00 28.31 253 GLN A N 1
ATOM 2078 C CA . GLN A 1 253 ? -5.621 23.384 -21.002 1.00 28.31 253 GLN A CA 1
ATOM 2079 C C . GLN A 1 253 ? -5.522 22.217 -21.994 1.00 28.31 253 GLN A C 1
ATOM 2081 O O . GLN A 1 253 ? -5.095 22.409 -23.124 1.00 28.31 253 GLN A O 1
ATOM 2086 N N . ALA A 1 254 ? -5.954 21.023 -21.579 1.00 29.55 254 ALA A N 1
ATOM 2087 C CA . ALA A 1 254 ? -6.613 20.036 -22.443 1.00 29.55 254 ALA A CA 1
ATOM 2088 C C . ALA A 1 254 ? -7.066 18.843 -21.589 1.00 29.55 254 ALA A C 1
ATOM 2090 O O . ALA A 1 254 ? -6.284 17.950 -21.264 1.00 29.55 254 ALA A O 1
ATOM 2091 N N . ALA A 1 255 ? -8.349 18.828 -21.229 1.00 33.44 255 ALA A N 1
ATOM 2092 C CA . ALA A 1 255 ? -9.034 17.578 -20.946 1.00 33.44 255 ALA A CA 1
ATOM 2093 C C . ALA A 1 255 ? -9.206 16.857 -22.290 1.00 33.44 255 ALA A C 1
ATOM 2095 O O . ALA A 1 255 ? -9.883 17.371 -23.178 1.00 33.44 255 ALA A O 1
ATOM 2096 N N . THR A 1 256 ? -8.566 15.702 -22.452 1.00 33.34 256 THR A N 1
ATOM 2097 C CA . THR A 1 256 ? -8.768 14.843 -23.625 1.00 33.34 256 THR A CA 1
ATOM 2098 C C . THR A 1 256 ? -8.884 13.402 -23.155 1.00 33.34 256 THR A C 1
ATOM 2100 O O . THR A 1 256 ? -8.042 12.929 -22.397 1.00 33.34 256 THR A O 1
ATOM 2103 N N . ASP A 1 257 ? -9.957 12.738 -23.577 1.00 27.59 257 ASP A N 1
ATOM 2104 C CA . ASP A 1 257 ? -10.278 11.346 -23.275 1.00 27.59 257 ASP A CA 1
ATOM 2105 C C . ASP A 1 257 ? -9.140 10.396 -23.689 1.00 27.59 257 ASP A C 1
ATOM 2107 O O . ASP A 1 257 ? -8.786 10.293 -24.862 1.00 27.59 257 ASP A O 1
ATOM 2111 N N . TYR A 1 258 ? -8.577 9.669 -22.718 1.00 35.62 258 TYR A N 1
ATOM 2112 C CA . TYR A 1 258 ? -7.441 8.748 -22.897 1.00 35.62 258 TYR A CA 1
ATOM 2113 C C . TYR A 1 258 ? -7.850 7.278 -23.109 1.00 35.62 258 TYR A C 1
ATOM 2115 O O . TYR A 1 258 ? -7.079 6.359 -22.836 1.00 35.62 258 TYR A O 1
ATOM 2123 N N . SER A 1 259 ? -9.051 7.015 -23.617 1.00 30.34 259 SER A N 1
ATOM 2124 C CA . SER A 1 259 ? -9.586 5.657 -23.778 1.00 30.34 259 SER A CA 1
ATOM 2125 C C . SER A 1 259 ? -9.491 5.129 -25.216 1.00 30.34 259 SER A C 1
ATOM 2127 O O . SER A 1 259 ? -10.472 4.641 -25.760 1.00 30.34 259 SER A O 1
ATOM 2129 N N . SER A 1 260 ? -8.329 5.217 -25.878 1.00 36.78 260 SER A N 1
ATOM 2130 C CA . SER A 1 260 ? -8.054 4.431 -27.107 1.00 36.78 260 SER A CA 1
ATOM 2131 C C . SER A 1 260 ? -6.616 4.578 -27.631 1.00 36.78 260 SER A C 1
ATOM 2133 O O . SER A 1 260 ? -6.372 5.084 -28.721 1.00 36.78 260 SER A O 1
ATOM 2135 N N . LEU A 1 261 ? -5.624 4.071 -26.893 1.00 37.56 261 LEU A N 1
ATOM 2136 C CA . LEU A 1 261 ? -4.304 3.784 -27.474 1.00 37.56 261 LEU A CA 1
ATOM 2137 C C . LEU A 1 261 ? -4.321 2.384 -28.102 1.00 37.56 261 LEU A C 1
ATOM 2139 O O . LEU A 1 261 ? -3.929 1.393 -27.490 1.00 37.56 261 LEU A O 1
ATOM 2143 N N . SER A 1 262 ? -4.808 2.291 -29.341 1.00 34.75 262 SER A N 1
ATOM 2144 C CA . SER A 1 262 ? -4.640 1.089 -30.158 1.00 34.75 262 SER A CA 1
ATOM 2145 C C . SER A 1 262 ? -3.165 0.940 -30.544 1.00 34.75 262 SER A C 1
ATOM 2147 O O . SER A 1 262 ? -2.646 1.719 -31.345 1.00 34.75 262 SER A O 1
ATOM 2149 N N . GLN A 1 263 ? -2.497 -0.060 -29.964 1.00 44.09 263 GLN A N 1
ATOM 2150 C CA . GLN A 1 263 ? -1.122 -0.453 -30.271 1.00 44.09 263 GLN A CA 1
ATOM 2151 C C . GLN A 1 263 ? -0.994 -0.848 -31.746 1.00 44.09 263 GLN A C 1
ATOM 2153 O O . GLN A 1 263 ? -1.439 -1.919 -32.159 1.00 44.09 263 GLN A O 1
ATOM 2158 N N . LYS A 1 264 ? -0.353 0.003 -32.548 1.00 42.06 264 LYS A N 1
ATOM 2159 C CA . LYS A 1 264 ? 0.114 -0.371 -33.881 1.00 42.06 264 LYS A CA 1
ATOM 2160 C C . LYS A 1 264 ? 1.561 -0.832 -33.737 1.00 42.06 264 LYS A C 1
ATOM 2162 O O . LYS A 1 264 ? 2.481 -0.026 -33.681 1.00 42.06 264 LYS A O 1
ATOM 2167 N N . SER A 1 265 ? 1.762 -2.138 -33.590 1.00 46.81 265 SER A N 1
ATOM 2168 C CA . SER A 1 265 ? 3.100 -2.724 -33.616 1.00 46.81 265 SER A CA 1
ATOM 2169 C C . SER A 1 265 ? 3.723 -2.470 -34.992 1.00 46.81 265 SER A C 1
ATOM 2171 O O . SER A 1 265 ? 3.126 -2.782 -36.024 1.00 46.81 265 SER A O 1
ATOM 2173 N N . ILE A 1 266 ? 4.909 -1.855 -35.017 1.00 48.22 266 ILE A N 1
ATOM 2174 C CA . ILE A 1 266 ? 5.627 -1.522 -36.254 1.00 48.22 266 ILE A CA 1
ATOM 2175 C C . ILE A 1 266 ? 5.983 -2.835 -36.969 1.00 48.22 266 ILE A C 1
ATOM 2177 O O . ILE A 1 266 ? 6.935 -3.536 -36.616 1.00 48.22 266 ILE A O 1
ATOM 2181 N N . SER A 1 267 ? 5.174 -3.208 -37.963 1.00 46.12 267 SER A N 1
ATOM 2182 C CA . SER A 1 267 ? 5.402 -4.373 -38.812 1.00 46.12 267 SER A CA 1
ATOM 2183 C C . SER A 1 267 ? 6.397 -4.007 -39.912 1.00 46.12 267 SER A C 1
ATOM 2185 O O . SER A 1 267 ? 6.043 -3.319 -40.870 1.00 46.12 267 SER A O 1
ATOM 2187 N N . GLY A 1 268 ? 7.640 -4.479 -39.820 1.00 39.28 268 GLY A N 1
ATOM 2188 C CA . GLY A 1 268 ? 8.591 -4.263 -40.909 1.00 39.28 268 GLY A CA 1
ATOM 2189 C C . GLY A 1 268 ? 9.985 -4.830 -40.680 1.00 39.28 268 GLY A C 1
ATOM 2190 O O . GLY A 1 268 ? 10.843 -4.149 -40.140 1.00 39.28 268 GLY A O 1
ATOM 2191 N N . LYS A 1 269 ? 10.216 -6.039 -41.215 1.00 39.53 269 LYS A N 1
ATOM 2192 C CA . LYS A 1 269 ? 11.504 -6.752 -41.380 1.00 39.53 269 LYS A CA 1
ATOM 2193 C C . LYS A 1 269 ? 12.164 -7.262 -40.088 1.00 39.53 269 LYS A C 1
ATOM 2195 O O . LYS A 1 269 ? 12.272 -6.581 -39.078 1.00 39.53 269 LYS A O 1
ATOM 2200 N N . SER A 1 270 ? 12.617 -8.518 -40.132 1.00 43.06 270 SER A N 1
ATOM 2201 C CA . SER A 1 270 ? 13.224 -9.226 -39.001 1.00 43.06 270 SER A CA 1
ATOM 2202 C C . SER A 1 270 ? 14.460 -8.484 -38.470 1.00 43.06 270 SER A C 1
ATOM 2204 O O . SER A 1 270 ? 15.546 -8.558 -39.049 1.00 43.06 270 SER A O 1
ATOM 2206 N N . ASN A 1 271 ? 14.304 -7.800 -37.338 1.00 49.09 271 ASN A N 1
ATOM 2207 C CA . ASN A 1 271 ? 15.330 -7.003 -36.663 1.00 49.09 271 ASN A CA 1
ATOM 2208 C C . ASN A 1 271 ? 16.342 -7.853 -35.868 1.00 49.09 271 ASN A C 1
ATOM 2210 O O . ASN A 1 271 ? 16.735 -7.507 -34.756 1.00 49.09 271 ASN A O 1
ATOM 2214 N N . SER A 1 272 ? 16.836 -8.955 -36.442 1.00 48.91 272 SER A N 1
ATOM 2215 C CA . SER A 1 272 ? 17.830 -9.838 -35.801 1.00 48.91 272 SER A CA 1
ATOM 2216 C C . SER A 1 272 ? 19.178 -9.152 -35.494 1.00 48.91 272 SER A C 1
ATOM 2218 O O . SER A 1 272 ? 20.003 -9.709 -34.762 1.00 48.91 272 SER A O 1
ATOM 2220 N N . LYS A 1 273 ? 19.396 -7.931 -36.013 1.00 53.75 273 LYS A N 1
ATOM 2221 C CA . LYS A 1 273 ? 20.603 -7.106 -35.829 1.00 53.75 273 LYS A CA 1
ATOM 2222 C C . LYS A 1 273 ? 20.513 -6.074 -34.694 1.00 53.75 273 LYS A C 1
ATOM 2224 O O . LYS A 1 273 ? 21.552 -5.574 -34.266 1.00 53.75 273 LYS A O 1
ATOM 2229 N N . LEU A 1 274 ? 19.325 -5.766 -34.170 1.00 65.38 274 LEU A N 1
ATOM 2230 C CA . LEU A 1 274 ? 19.146 -4.755 -33.118 1.00 65.38 274 LEU A CA 1
ATOM 2231 C C . LEU A 1 274 ? 19.335 -5.384 -31.730 1.00 65.38 274 LEU A C 1
ATOM 2233 O O . LEU A 1 274 ? 18.385 -5.607 -30.988 1.00 65.38 274 LEU A O 1
ATOM 2237 N N . LYS A 1 275 ? 20.581 -5.716 -31.376 1.00 75.44 275 LYS A N 1
ATOM 2238 C CA . LYS A 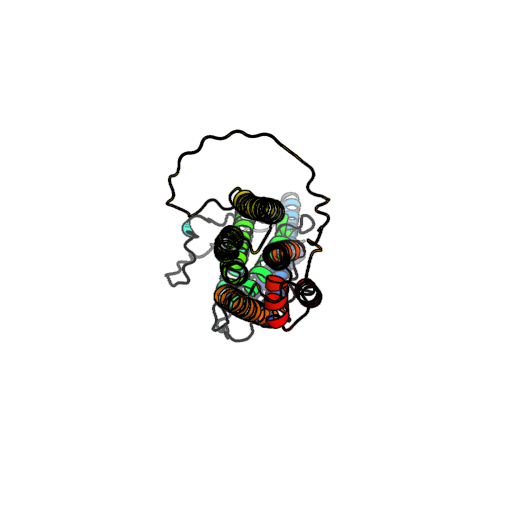1 275 ? 20.917 -6.285 -30.060 1.00 75.44 275 LYS A CA 1
ATOM 2239 C C . LYS A 1 275 ? 21.629 -5.251 -29.196 1.00 75.44 275 LYS A C 1
ATOM 2241 O O . LYS A 1 275 ? 22.681 -4.741 -29.571 1.00 75.44 275 LYS A O 1
ATOM 2246 N N . SER A 1 276 ? 21.099 -4.994 -28.002 1.00 84.81 276 SER A N 1
ATOM 2247 C CA . SER A 1 276 ? 21.787 -4.217 -26.968 1.00 84.81 276 SER A CA 1
ATOM 2248 C C . SER A 1 276 ? 21.919 -5.055 -25.703 1.00 84.81 276 SER A C 1
ATOM 2250 O O . SER A 1 276 ? 20.967 -5.215 -24.942 1.00 84.81 276 SER A O 1
ATOM 2252 N N . LYS A 1 277 ? 23.129 -5.583 -25.462 1.00 87.19 277 LYS A N 1
ATOM 2253 C CA . LYS A 1 277 ? 23.441 -6.351 -24.242 1.00 87.19 277 LYS A CA 1
ATOM 2254 C C . LYS A 1 277 ? 23.163 -5.538 -22.971 1.00 87.19 277 LYS A C 1
ATOM 2256 O O . LYS A 1 277 ? 22.757 -6.103 -21.962 1.00 87.19 277 LYS A O 1
ATOM 2261 N N . LYS A 1 278 ? 23.358 -4.214 -23.029 1.00 89.75 278 LYS A N 1
ATOM 2262 C CA . LYS A 1 278 ? 23.133 -3.299 -21.901 1.00 89.75 278 LYS A CA 1
ATOM 2263 C C . LYS A 1 278 ? 21.648 -3.167 -21.554 1.00 89.75 278 LYS A C 1
ATOM 2265 O O . LYS A 1 278 ? 21.309 -3.245 -20.377 1.00 89.75 278 LYS A O 1
ATOM 2270 N N . LEU A 1 279 ? 20.780 -3.003 -22.556 1.00 91.19 279 LEU A N 1
ATOM 2271 C CA . LEU A 1 279 ? 19.329 -2.957 -22.343 1.00 91.19 279 LEU A CA 1
ATOM 2272 C C . LEU A 1 279 ? 18.806 -4.297 -21.831 1.00 91.19 279 LEU A C 1
ATOM 2274 O O . LEU A 1 279 ? 18.113 -4.319 -20.822 1.00 91.19 279 LEU A O 1
ATOM 2278 N N . ALA A 1 280 ? 19.217 -5.405 -22.458 1.00 91.56 280 ALA A N 1
ATOM 2279 C CA . ALA A 1 280 ? 18.836 -6.747 -22.021 1.00 91.56 280 ALA A CA 1
ATOM 2280 C C . ALA A 1 280 ? 19.209 -6.993 -20.549 1.00 91.56 280 ALA A C 1
ATOM 2282 O O . ALA A 1 280 ? 18.368 -7.380 -19.744 1.00 91.56 280 ALA A O 1
ATOM 2283 N N . SER A 1 281 ? 20.455 -6.681 -20.175 1.00 93.06 281 SER A N 1
ATOM 2284 C CA . SER A 1 281 ? 20.934 -6.811 -18.795 1.00 93.06 281 SER A CA 1
ATOM 2285 C C . SER A 1 281 ? 20.170 -5.916 -17.815 1.00 93.06 281 SER A C 1
ATOM 2287 O O . SER A 1 281 ? 19.895 -6.334 -16.691 1.00 93.06 281 SER A O 1
ATOM 2289 N N . THR A 1 282 ? 19.817 -4.698 -18.233 1.00 93.88 282 THR A N 1
ATOM 2290 C CA . THR A 1 282 ? 19.067 -3.749 -17.400 1.00 93.88 282 THR A CA 1
ATOM 2291 C C . THR A 1 282 ? 17.649 -4.247 -17.146 1.00 93.88 282 THR A C 1
ATOM 2293 O O . THR A 1 282 ? 17.255 -4.334 -15.984 1.00 93.88 282 THR A O 1
ATOM 2296 N N . ILE A 1 283 ? 16.936 -4.647 -18.204 1.00 94.31 283 ILE A N 1
ATOM 2297 C CA . ILE A 1 283 ? 15.573 -5.188 -18.126 1.00 94.31 283 ILE A CA 1
ATOM 2298 C C . ILE A 1 283 ? 15.546 -6.421 -17.223 1.00 94.31 283 ILE A C 1
ATOM 2300 O O . ILE A 1 283 ? 14.803 -6.463 -16.244 1.00 94.31 283 ILE A O 1
ATOM 2304 N N . GLN A 1 284 ? 16.437 -7.383 -17.473 1.00 93.50 284 GLN A N 1
ATOM 2305 C CA . GLN A 1 284 ? 16.513 -8.611 -16.685 1.00 93.50 284 GLN A CA 1
ATOM 2306 C C . GLN A 1 284 ? 16.809 -8.334 -15.204 1.00 93.50 284 GLN A C 1
ATOM 2308 O O . GLN A 1 284 ? 16.197 -8.928 -14.315 1.00 93.50 284 GLN A O 1
ATOM 2313 N N . LYS A 1 285 ? 17.741 -7.416 -14.913 1.00 94.38 285 LYS A N 1
ATOM 2314 C CA . LYS A 1 285 ? 18.102 -7.051 -13.537 1.00 94.38 285 LYS A CA 1
ATOM 2315 C C . LYS A 1 285 ? 16.945 -6.364 -12.805 1.00 94.38 285 LYS A C 1
ATOM 2317 O O . LYS A 1 285 ? 16.709 -6.680 -11.639 1.00 94.38 285 LYS A O 1
ATOM 2322 N N . GLN A 1 286 ? 16.254 -5.433 -13.463 1.00 95.19 286 GLN A N 1
ATOM 2323 C CA . GLN A 1 286 ? 15.119 -4.699 -12.894 1.00 95.19 286 GLN A CA 1
ATOM 2324 C C . GLN A 1 286 ? 13.930 -5.627 -12.637 1.00 95.19 286 GLN A C 1
ATOM 2326 O O . GLN A 1 286 ? 13.437 -5.675 -11.511 1.00 95.19 286 GLN A O 1
ATOM 2331 N N . LEU A 1 287 ? 13.545 -6.441 -13.626 1.00 94.50 287 LEU A N 1
ATOM 2332 C CA . LEU A 1 287 ? 12.449 -7.405 -13.494 1.00 94.50 287 LEU A CA 1
ATOM 2333 C C . LEU A 1 287 ? 12.725 -8.446 -12.413 1.00 94.50 287 LEU A C 1
ATOM 2335 O O . LEU A 1 287 ? 11.874 -8.676 -11.560 1.00 94.50 287 LEU A O 1
ATOM 2339 N N . LYS A 1 288 ? 13.936 -9.016 -12.366 1.00 93.81 288 LYS A N 1
ATOM 2340 C CA . LYS A 1 288 ? 14.303 -9.955 -11.298 1.00 93.81 288 LYS A CA 1
ATOM 2341 C C . LYS A 1 288 ? 14.152 -9.316 -9.916 1.00 93.81 288 LYS A C 1
ATOM 2343 O O . LYS A 1 288 ? 13.639 -9.953 -9.001 1.00 93.81 288 LYS A O 1
ATOM 2348 N N . LYS A 1 289 ? 14.589 -8.062 -9.754 1.00 95.12 289 LYS A N 1
ATOM 2349 C CA . LYS A 1 289 ? 14.460 -7.334 -8.485 1.00 95.12 289 LYS A CA 1
ATOM 2350 C C . LYS A 1 289 ? 12.990 -7.073 -8.136 1.00 95.12 289 LYS A C 1
ATOM 2352 O O . LYS A 1 289 ? 12.601 -7.298 -6.995 1.00 95.12 289 LYS A O 1
ATOM 2357 N N . PHE A 1 290 ? 12.187 -6.644 -9.108 1.00 95.75 290 PHE A N 1
ATOM 2358 C CA . PHE A 1 290 ? 10.747 -6.439 -8.954 1.00 95.75 290 PHE A CA 1
ATOM 2359 C C . PHE A 1 290 ? 10.030 -7.722 -8.510 1.00 95.75 290 PHE A C 1
ATOM 2361 O O . PHE A 1 290 ? 9.340 -7.713 -7.495 1.00 95.75 290 PHE A O 1
ATOM 2368 N N . LEU A 1 291 ? 10.261 -8.841 -9.202 1.00 93.50 291 LEU A N 1
ATOM 2369 C CA . LEU A 1 291 ? 9.614 -10.122 -8.905 1.00 93.50 291 LEU A CA 1
ATOM 2370 C C . LEU A 1 291 ? 9.968 -10.651 -7.511 1.00 93.50 291 LEU A C 1
ATOM 2372 O O . LEU A 1 291 ? 9.104 -11.193 -6.827 1.00 93.50 291 LEU A O 1
ATOM 2376 N N . ILE A 1 292 ? 11.207 -10.450 -7.047 1.00 93.69 292 ILE A N 1
ATOM 2377 C CA . ILE A 1 292 ? 11.592 -10.785 -5.667 1.00 93.69 292 ILE A CA 1
ATOM 2378 C C . ILE A 1 292 ? 10.728 -10.009 -4.664 1.00 93.69 292 ILE A C 1
ATOM 2380 O O . ILE A 1 292 ? 10.209 -10.605 -3.722 1.00 93.69 292 ILE A O 1
ATOM 2384 N N . TYR A 1 293 ? 10.533 -8.702 -4.870 1.00 94.75 293 TYR A N 1
ATOM 2385 C CA . TYR A 1 293 ? 9.662 -7.911 -3.999 1.00 94.75 293 TYR A CA 1
ATOM 2386 C C . TYR A 1 293 ? 8.210 -8.390 -4.055 1.00 94.75 293 TYR A C 1
ATOM 2388 O O . TYR A 1 293 ? 7.621 -8.613 -3.002 1.00 94.75 293 TYR A O 1
ATOM 2396 N N . ILE A 1 294 ? 7.650 -8.608 -5.249 1.00 94.62 294 ILE A N 1
ATOM 2397 C CA . ILE A 1 294 ? 6.262 -9.071 -5.402 1.00 94.62 294 ILE A CA 1
ATOM 2398 C C . ILE A 1 294 ? 6.039 -10.424 -4.721 1.00 94.62 294 ILE A C 1
ATOM 2400 O O . ILE A 1 294 ? 5.055 -10.596 -4.004 1.00 94.62 294 ILE A O 1
ATOM 2404 N N . ASN A 1 295 ? 6.966 -11.369 -4.868 1.00 92.25 295 ASN A N 1
ATOM 2405 C CA . ASN A 1 295 ? 6.850 -12.675 -4.223 1.00 92.25 295 ASN A CA 1
ATOM 2406 C C . ASN A 1 295 ? 6.946 -12.579 -2.694 1.00 92.25 295 ASN A C 1
ATOM 2408 O O . ASN A 1 295 ? 6.159 -13.212 -1.987 1.00 92.25 295 ASN A O 1
ATOM 2412 N N . ASN A 1 296 ? 7.835 -11.729 -2.170 1.00 91.25 296 ASN A N 1
ATOM 2413 C CA . ASN A 1 296 ? 7.911 -11.466 -0.732 1.00 91.25 296 ASN A CA 1
ATOM 2414 C C . ASN A 1 296 ? 6.607 -10.847 -0.206 1.00 91.25 296 ASN A C 1
ATOM 2416 O O . ASN A 1 296 ? 6.091 -11.277 0.828 1.00 91.25 296 ASN A O 1
ATOM 2420 N N . ILE A 1 297 ? 6.039 -9.890 -0.944 1.00 92.06 297 ILE A N 1
ATOM 2421 C CA . ILE A 1 297 ? 4.753 -9.269 -0.622 1.00 92.06 297 ILE A CA 1
ATOM 2422 C C . ILE A 1 297 ? 3.664 -10.338 -0.589 1.00 92.06 297 ILE A C 1
ATOM 2424 O O . ILE A 1 297 ? 3.044 -10.518 0.455 1.00 92.06 297 ILE A O 1
ATOM 2428 N N . ARG A 1 298 ? 3.491 -11.116 -1.662 1.00 91.19 298 ARG A N 1
ATOM 2429 C CA . ARG A 1 298 ? 2.498 -12.200 -1.727 1.00 91.19 298 ARG A CA 1
ATOM 2430 C C . ARG A 1 298 ? 2.599 -13.147 -0.545 1.00 91.19 298 ARG A C 1
ATOM 2432 O O . ARG A 1 298 ? 1.611 -13.346 0.148 1.00 91.19 298 ARG A O 1
ATOM 2439 N N . SER A 1 299 ? 3.793 -13.673 -0.274 1.00 89.38 299 SER A N 1
ATOM 2440 C CA . SER A 1 299 ? 4.001 -14.608 0.839 1.00 89.38 299 SER A CA 1
ATOM 2441 C C . SER A 1 299 ? 3.624 -14.002 2.197 1.00 89.38 299 SER A C 1
ATOM 2443 O O . SER A 1 299 ? 3.055 -14.689 3.041 1.00 89.38 299 SER A O 1
ATOM 2445 N N . SER A 1 300 ? 3.856 -12.698 2.381 1.00 86.56 300 SER A N 1
ATOM 2446 C CA . SER A 1 300 ? 3.515 -11.980 3.614 1.00 86.56 300 SER A CA 1
ATOM 2447 C C . SER A 1 300 ? 2.025 -11.630 3.722 1.00 86.56 300 SER A C 1
ATOM 2449 O O . SER A 1 300 ? 1.544 -11.389 4.825 1.00 86.56 300 SER A O 1
ATOM 2451 N N . HIS A 1 301 ? 1.301 -11.585 2.598 1.00 89.06 301 HIS A N 1
ATOM 2452 C CA . HIS A 1 301 ? -0.097 -11.143 2.519 1.00 89.06 301 HIS A CA 1
ATOM 2453 C C . HIS A 1 301 ? -1.099 -12.292 2.339 1.00 89.06 301 HIS A C 1
ATOM 2455 O O . HIS A 1 301 ? -2.267 -12.123 2.670 1.00 89.06 301 HIS A O 1
ATOM 2461 N N . MET A 1 302 ? -0.660 -13.458 1.853 1.00 83.12 302 MET A N 1
ATOM 2462 C CA . MET A 1 302 ? -1.526 -14.572 1.435 1.00 83.12 302 MET A CA 1
ATOM 2463 C C . MET A 1 302 ? -2.478 -15.076 2.530 1.00 83.12 302 MET A C 1
ATOM 2465 O O . MET A 1 302 ? -3.575 -15.525 2.226 1.00 83.12 302 MET A O 1
ATOM 2469 N N . ASN A 1 303 ? -2.078 -14.974 3.800 1.00 80.50 303 ASN A N 1
ATOM 2470 C CA . ASN A 1 303 ? -2.867 -15.454 4.939 1.00 80.50 303 ASN A CA 1
ATOM 2471 C C . ASN A 1 303 ? -3.541 -14.324 5.733 1.00 80.50 303 ASN A C 1
ATOM 2473 O O . ASN A 1 303 ? -4.073 -14.566 6.817 1.00 80.50 303 ASN A O 1
ATOM 2477 N N . LEU A 1 304 ? -3.475 -13.083 5.245 1.00 82.50 304 LEU A N 1
ATOM 2478 C CA . LEU A 1 304 ? -4.037 -11.931 5.938 1.00 82.50 304 LEU A CA 1
ATOM 2479 C C . LEU A 1 304 ? -5.416 -11.608 5.374 1.00 82.50 304 LEU A C 1
ATOM 2481 O O . LEU A 1 304 ? -5.558 -11.273 4.203 1.00 82.50 304 LEU A O 1
ATOM 2485 N N . ASN A 1 305 ? -6.422 -11.675 6.240 1.00 85.00 305 ASN A N 1
ATOM 2486 C CA . ASN A 1 305 ? -7.779 -11.235 5.943 1.00 85.00 305 ASN A CA 1
ATOM 2487 C C . ASN A 1 305 ? -7.999 -9.844 6.549 1.00 85.00 305 ASN A C 1
ATOM 2489 O O . ASN A 1 305 ? -7.877 -9.691 7.767 1.00 85.00 305 ASN A O 1
ATOM 2493 N N . ILE A 1 306 ? -8.307 -8.845 5.719 1.00 87.56 306 ILE A N 1
ATOM 2494 C CA . ILE A 1 306 ? -8.582 -7.477 6.177 1.00 87.56 306 ILE A CA 1
ATOM 2495 C C . ILE A 1 306 ? -10.082 -7.327 6.398 1.00 87.56 306 ILE A C 1
ATOM 2497 O O . ILE A 1 306 ? -10.865 -7.322 5.449 1.00 87.56 306 ILE A O 1
ATOM 2501 N N . VAL A 1 307 ? -10.485 -7.194 7.661 1.00 85.31 307 VAL A N 1
ATOM 2502 C CA . VAL A 1 307 ? -11.902 -7.199 8.057 1.00 85.31 307 VAL A CA 1
ATOM 2503 C C . VAL A 1 307 ? -12.629 -5.959 7.535 1.00 85.31 307 VAL A C 1
ATOM 2505 O O . VAL A 1 307 ? -13.752 -6.068 7.048 1.00 85.31 307 VAL A O 1
ATOM 2508 N N . SER A 1 308 ? -11.975 -4.798 7.603 1.00 87.31 308 SER A N 1
ATOM 2509 C CA . SER A 1 308 ? -12.526 -3.529 7.123 1.00 87.31 308 SER A CA 1
ATOM 2510 C C . SER A 1 308 ? -12.598 -3.498 5.595 1.00 87.31 308 SER A C 1
ATOM 2512 O O . SER A 1 308 ? -11.585 -3.661 4.912 1.00 87.31 308 SER A O 1
ATOM 2514 N N . ILE A 1 309 ? -13.800 -3.278 5.055 1.00 88.56 309 ILE A N 1
ATOM 2515 C CA . ILE A 1 309 ? -14.036 -3.206 3.604 1.00 88.56 309 ILE A CA 1
ATOM 2516 C C . ILE A 1 309 ? -13.389 -1.942 3.033 1.00 88.56 309 ILE A C 1
ATOM 2518 O O . ILE A 1 309 ? -12.652 -2.025 2.052 1.00 88.56 309 ILE A O 1
ATOM 2522 N N . ASP A 1 310 ? -13.601 -0.793 3.677 1.00 88.75 310 ASP A N 1
ATOM 2523 C CA . ASP A 1 310 ? -13.060 0.493 3.225 1.00 88.75 310 ASP A CA 1
ATOM 2524 C C . ASP A 1 310 ? -11.529 0.479 3.215 1.00 88.75 310 ASP A C 1
ATOM 2526 O O . ASP A 1 310 ? -10.900 0.936 2.258 1.00 88.75 310 ASP A O 1
ATOM 2530 N N . LEU A 1 311 ? -10.916 -0.108 4.248 1.00 91.69 311 LEU A N 1
ATOM 2531 C CA . LEU A 1 311 ? -9.472 -0.302 4.283 1.00 91.69 311 LEU A CA 1
ATOM 2532 C C . LEU A 1 311 ? -9.012 -1.241 3.164 1.00 91.69 311 LEU A C 1
ATOM 2534 O O . LEU A 1 311 ? -8.026 -0.945 2.498 1.00 91.69 311 LEU A O 1
ATOM 2538 N N . ARG A 1 312 ? -9.715 -2.355 2.924 1.00 92.00 312 ARG A N 1
ATOM 2539 C CA . ARG A 1 312 ? -9.363 -3.303 1.855 1.00 92.00 312 ARG A CA 1
ATOM 2540 C C . ARG A 1 312 ? -9.335 -2.626 0.490 1.00 92.00 312 ARG A C 1
ATOM 2542 O O . ARG A 1 312 ? -8.370 -2.819 -0.243 1.00 92.00 312 ARG A O 1
ATOM 2549 N N . VAL A 1 313 ? -10.332 -1.792 0.192 1.00 91.62 313 VAL A N 1
ATOM 2550 C CA . VAL A 1 313 ? -10.382 -0.997 -1.044 1.00 91.62 313 VAL A CA 1
ATOM 2551 C C . VAL A 1 313 ? -9.170 -0.067 -1.139 1.00 91.62 313 VAL A C 1
ATOM 2553 O O . VAL A 1 313 ? -8.491 -0.055 -2.161 1.00 91.62 313 VAL A O 1
ATOM 2556 N N . GLN A 1 314 ? -8.829 0.651 -0.063 1.00 92.94 314 GLN A N 1
ATOM 2557 C CA . GLN A 1 314 ? -7.662 1.546 -0.048 1.00 92.94 314 GLN A CA 1
ATOM 2558 C C . GLN A 1 314 ? -6.332 0.800 -0.230 1.00 92.94 314 GLN A C 1
ATOM 2560 O O . GLN A 1 314 ? -5.442 1.275 -0.936 1.00 92.94 314 GLN A O 1
ATOM 2565 N N . LEU A 1 315 ? -6.178 -0.381 0.374 1.00 93.62 315 LEU A N 1
ATOM 2566 C CA . LEU A 1 315 ? -4.978 -1.196 0.185 1.00 93.62 315 LEU A CA 1
ATOM 2567 C C . LEU A 1 315 ? -4.907 -1.752 -1.243 1.00 93.62 315 LEU A C 1
ATOM 2569 O O . LEU A 1 315 ? -3.839 -1.703 -1.847 1.00 93.62 315 LEU A O 1
ATOM 2573 N N . GLN A 1 316 ? -6.026 -2.207 -1.813 1.00 92.62 316 GLN A N 1
ATOM 2574 C CA . GLN A 1 316 ? -6.102 -2.654 -3.209 1.00 92.62 316 GLN A CA 1
ATOM 2575 C C . GLN A 1 316 ? -5.779 -1.525 -4.200 1.00 92.62 316 GLN A C 1
ATOM 2577 O O . GLN A 1 316 ? -5.067 -1.760 -5.173 1.00 92.62 316 GLN A O 1
ATOM 2582 N N . GLU A 1 317 ? -6.213 -0.291 -3.936 1.00 92.69 317 GLU A N 1
ATOM 2583 C CA . GLU A 1 317 ? -5.851 0.894 -4.727 1.00 92.69 317 GLU A CA 1
ATOM 2584 C C . GLU A 1 317 ? -4.322 1.071 -4.802 1.00 92.69 317 GLU A C 1
ATOM 2586 O O . GLU A 1 317 ? -3.753 1.234 -5.882 1.00 92.69 317 GLU A O 1
ATOM 2591 N N . ILE A 1 318 ? -3.624 0.965 -3.664 1.00 93.56 318 ILE A N 1
ATOM 2592 C CA . ILE A 1 318 ? -2.153 1.066 -3.597 1.00 93.56 318 ILE A CA 1
ATOM 2593 C C . ILE A 1 318 ? -1.485 -0.042 -4.422 1.00 93.56 318 ILE A C 1
ATOM 2595 O O . ILE A 1 318 ? -0.490 0.196 -5.115 1.00 93.56 318 ILE A O 1
ATOM 2599 N N . MET A 1 319 ? -2.036 -1.254 -4.371 1.00 93.44 319 MET A N 1
ATOM 2600 C CA . MET A 1 319 ? -1.556 -2.382 -5.169 1.00 93.44 319 MET A CA 1
ATOM 2601 C C . MET A 1 319 ? -1.730 -2.117 -6.663 1.00 93.44 319 MET A C 1
ATOM 2603 O O . MET A 1 319 ? -0.790 -2.307 -7.440 1.00 93.44 319 MET A O 1
ATOM 2607 N N . ASN A 1 320 ? -2.907 -1.629 -7.055 1.00 91.56 320 ASN A N 1
ATOM 2608 C CA . ASN A 1 320 ? -3.235 -1.300 -8.437 1.00 91.56 320 ASN A CA 1
ATOM 2609 C C . ASN A 1 320 ? -2.281 -0.241 -8.992 1.00 91.56 320 ASN A C 1
ATOM 2611 O O . ASN A 1 320 ? -1.752 -0.432 -10.081 1.00 91.56 320 ASN A O 1
ATOM 2615 N N . GLN A 1 321 ? -1.930 0.785 -8.212 1.00 90.88 321 GLN A N 1
ATOM 2616 C CA . GLN A 1 321 ? -0.934 1.789 -8.614 1.00 90.88 321 GLN A CA 1
ATOM 2617 C C . GLN A 1 321 ? 0.449 1.178 -8.907 1.00 90.88 321 GLN A C 1
ATOM 2619 O O . GLN A 1 321 ? 1.153 1.603 -9.828 1.00 90.88 321 GLN A O 1
ATOM 2624 N N . CYS A 1 322 ? 0.874 0.168 -8.140 1.00 92.81 322 CYS A N 1
ATOM 2625 C CA . CYS A 1 322 ? 2.117 -0.554 -8.423 1.00 92.81 322 CYS A CA 1
ATOM 2626 C C . CYS A 1 322 ? 2.005 -1.372 -9.722 1.00 92.81 322 CYS A C 1
ATOM 2628 O O . CYS A 1 322 ? 2.931 -1.390 -10.540 1.00 92.81 322 CYS A O 1
ATOM 2630 N N . MET A 1 323 ? 0.852 -2.005 -9.942 1.00 92.31 323 MET A N 1
ATOM 2631 C CA . MET A 1 323 ? 0.580 -2.804 -11.137 1.00 92.31 323 MET A CA 1
ATOM 2632 C C . MET A 1 323 ? 0.399 -1.968 -12.405 1.00 92.31 323 MET A C 1
ATOM 2634 O O . MET A 1 323 ? 0.787 -2.415 -13.484 1.00 92.31 323 MET A O 1
ATOM 2638 N N . GLU A 1 324 ? -0.109 -0.746 -12.297 1.00 90.94 324 GLU A N 1
ATOM 2639 C CA . GLU A 1 324 ? -0.119 0.236 -13.381 1.00 90.94 324 GLU A CA 1
ATOM 2640 C C . GLU A 1 324 ? 1.307 0.607 -13.791 1.00 90.94 324 GLU A C 1
ATOM 2642 O O . GLU A 1 324 ? 1.640 0.571 -14.976 1.00 90.94 324 GLU A O 1
ATOM 2647 N N . ALA A 1 325 ? 2.195 0.860 -12.822 1.00 91.25 325 ALA A N 1
ATOM 2648 C CA . ALA A 1 325 ? 3.604 1.124 -13.110 1.00 91.25 325 ALA A CA 1
ATOM 2649 C C . ALA A 1 325 ? 4.291 -0.067 -13.805 1.00 91.25 325 ALA A C 1
ATOM 2651 O O . ALA A 1 325 ? 5.089 0.133 -14.725 1.00 91.25 325 ALA A O 1
ATOM 2652 N N . TYR A 1 326 ? 3.956 -1.299 -13.408 1.00 93.81 326 TYR A N 1
ATOM 2653 C CA . TYR A 1 326 ? 4.390 -2.508 -14.111 1.00 93.81 326 TYR A CA 1
ATOM 2654 C C . TYR A 1 326 ? 3.814 -2.587 -15.532 1.00 93.81 326 TYR A C 1
ATOM 2656 O O . TYR A 1 326 ? 4.548 -2.889 -16.467 1.00 93.81 326 TYR A O 1
ATOM 2664 N N . SER A 1 327 ? 2.537 -2.249 -15.727 1.00 91.94 327 SER A N 1
ATOM 2665 C CA . SER A 1 327 ? 1.904 -2.234 -17.050 1.00 91.94 327 SER A CA 1
ATOM 2666 C C . SER A 1 327 ? 2.556 -1.218 -17.993 1.00 91.94 327 SER A C 1
ATOM 2668 O O . SER A 1 327 ? 2.761 -1.515 -19.166 1.00 91.94 327 SER A O 1
ATOM 2670 N N . ILE A 1 328 ? 2.929 -0.036 -17.493 1.00 91.56 328 ILE A N 1
ATOM 2671 C CA . ILE A 1 328 ? 3.694 0.961 -18.258 1.00 91.56 328 ILE A CA 1
ATOM 2672 C C . ILE A 1 328 ? 5.074 0.402 -18.629 1.00 91.56 328 ILE A C 1
ATOM 2674 O O . ILE A 1 328 ? 5.537 0.567 -19.757 1.00 91.56 328 ILE A O 1
ATOM 2678 N N . TYR A 1 329 ? 5.736 -0.284 -17.694 1.00 94.06 329 TYR A N 1
ATOM 2679 C CA . TYR A 1 329 ? 7.025 -0.928 -17.945 1.00 94.06 329 TYR A CA 1
ATOM 2680 C C . TYR A 1 329 ? 6.930 -2.018 -19.024 1.00 94.06 329 TYR A C 1
ATOM 2682 O O . TYR A 1 329 ? 7.747 -2.056 -19.941 1.00 94.06 329 TYR A O 1
ATOM 2690 N N . GLU A 1 330 ? 5.904 -2.865 -18.954 1.00 93.12 330 GLU A N 1
ATOM 2691 C CA . GLU A 1 330 ? 5.588 -3.874 -19.968 1.00 93.12 330 GLU A CA 1
ATOM 2692 C C . GLU A 1 330 ? 5.364 -3.219 -21.340 1.00 93.12 330 GLU A C 1
ATOM 2694 O O . GLU A 1 330 ? 5.998 -3.608 -22.321 1.00 93.12 330 GLU A O 1
ATOM 2699 N N . GLN A 1 331 ? 4.561 -2.153 -21.407 1.00 92.25 331 GLN A N 1
ATOM 2700 C CA . GLN A 1 331 ? 4.327 -1.408 -22.647 1.00 92.25 331 GLN A CA 1
ATOM 2701 C C . GLN A 1 331 ? 5.618 -0.811 -23.229 1.00 92.25 331 GLN A C 1
ATOM 2703 O O . GLN A 1 331 ? 5.848 -0.919 -24.435 1.00 92.25 331 GLN A O 1
ATOM 2708 N N . LEU A 1 332 ? 6.514 -0.266 -22.399 1.00 92.62 332 LEU A N 1
ATOM 2709 C CA . LEU A 1 332 ? 7.834 0.197 -22.849 1.00 92.62 332 LEU A CA 1
ATOM 2710 C C . LEU A 1 332 ? 8.659 -0.931 -23.478 1.00 92.62 332 LEU A C 1
ATOM 2712 O O . LEU A 1 332 ? 9.343 -0.724 -24.481 1.00 92.62 332 LEU A O 1
ATOM 2716 N N . CYS A 1 333 ? 8.584 -2.139 -22.921 1.00 92.00 333 CYS A N 1
ATOM 2717 C CA . CYS A 1 333 ? 9.244 -3.303 -23.496 1.00 92.00 333 CYS A CA 1
ATOM 2718 C C . CYS A 1 333 ? 8.606 -3.756 -24.821 1.00 92.00 333 CYS A C 1
ATOM 2720 O O . CYS A 1 333 ? 9.297 -4.356 -25.638 1.00 92.00 333 CYS A O 1
ATOM 2722 N N . THR A 1 334 ? 7.342 -3.423 -25.093 1.00 91.06 334 THR A N 1
ATOM 2723 C CA . THR A 1 334 ? 6.677 -3.745 -26.374 1.00 91.06 334 THR A CA 1
ATOM 2724 C C . THR A 1 334 ? 6.997 -2.783 -27.522 1.00 91.06 334 THR A C 1
ATOM 2726 O O . THR A 1 334 ? 6.667 -3.087 -28.667 1.00 91.06 334 THR A O 1
ATOM 2729 N N . LEU A 1 335 ? 7.704 -1.672 -27.264 1.00 89.56 335 LEU A N 1
ATOM 2730 C CA . LEU A 1 335 ? 8.083 -0.678 -28.285 1.00 89.56 335 LEU A CA 1
ATOM 2731 C C . LEU A 1 335 ? 8.858 -1.268 -29.471 1.00 89.56 335 LEU A C 1
ATOM 2733 O O . LEU A 1 335 ? 8.868 -0.703 -30.562 1.00 89.56 335 LEU A O 1
ATOM 2737 N N . SER A 1 336 ? 9.545 -2.396 -29.272 1.00 85.62 336 SER A N 1
ATOM 2738 C CA . SER A 1 336 ? 10.151 -3.135 -30.376 1.00 85.62 336 SER A CA 1
ATOM 2739 C C . SER A 1 336 ? 10.237 -4.631 -30.088 1.00 85.62 336 SER A C 1
ATOM 2741 O O . SER A 1 336 ? 10.368 -5.023 -28.925 1.00 85.62 336 SER A O 1
ATOM 2743 N N . PRO A 1 337 ? 10.294 -5.478 -31.134 1.00 85.81 337 PRO A N 1
ATOM 2744 C CA . PRO A 1 337 ? 10.451 -6.922 -30.964 1.00 85.81 337 PRO A CA 1
ATOM 2745 C C . PRO A 1 337 ? 11.693 -7.318 -30.152 1.00 85.81 337 PRO A C 1
ATOM 2747 O O . PRO A 1 337 ? 11.661 -8.284 -29.397 1.00 85.81 337 PRO A O 1
ATOM 2750 N N . ALA A 1 338 ? 12.791 -6.562 -30.278 1.00 84.69 338 ALA A N 1
ATOM 2751 C CA . ALA A 1 338 ? 14.028 -6.839 -29.550 1.00 84.69 338 ALA A CA 1
ATOM 2752 C C . ALA A 1 338 ? 13.881 -6.601 -28.038 1.00 84.69 338 ALA A C 1
ATOM 2754 O O . ALA A 1 338 ? 14.370 -7.397 -27.242 1.00 84.69 338 ALA A O 1
ATOM 2755 N N . LEU A 1 339 ? 13.198 -5.522 -27.643 1.00 87.88 339 LEU A N 1
ATOM 2756 C CA . LEU A 1 339 ? 12.919 -5.227 -26.236 1.00 87.88 339 LEU A CA 1
ATOM 2757 C C . LEU A 1 339 ? 11.959 -6.255 -25.633 1.00 87.88 339 LEU A C 1
ATOM 2759 O O . LEU A 1 339 ? 12.202 -6.733 -24.524 1.00 87.88 339 LEU A O 1
ATOM 2763 N N . TYR A 1 340 ? 10.926 -6.634 -26.387 1.00 90.50 340 TYR A N 1
ATOM 2764 C CA . TYR A 1 340 ? 9.939 -7.607 -25.938 1.00 90.50 340 TYR A CA 1
ATOM 2765 C C . TYR A 1 340 ? 10.578 -8.974 -25.702 1.00 90.50 340 TYR A C 1
ATOM 2767 O O . TYR A 1 340 ? 10.347 -9.588 -24.667 1.00 90.50 340 TYR A O 1
ATOM 2775 N N . GLN A 1 341 ? 11.489 -9.396 -26.583 1.00 89.62 341 GLN A N 1
ATOM 2776 C CA . GLN A 1 341 ? 12.240 -10.636 -26.397 1.00 89.62 341 GLN A CA 1
ATOM 2777 C C . GLN A 1 341 ? 13.061 -10.637 -25.093 1.00 89.62 341 GLN A C 1
ATOM 2779 O O . GLN A 1 341 ? 13.157 -11.665 -24.427 1.00 89.62 341 GLN A O 1
ATOM 2784 N N . PHE A 1 342 ? 13.655 -9.503 -24.700 1.00 90.25 342 PHE A N 1
ATOM 2785 C CA . PHE A 1 342 ? 14.384 -9.411 -23.427 1.00 90.25 342 PHE A CA 1
ATOM 2786 C C . PHE A 1 342 ? 13.451 -9.484 -22.214 1.00 90.25 342 PHE A C 1
ATOM 2788 O O . PHE A 1 342 ? 13.815 -10.073 -21.195 1.00 90.25 342 PHE A O 1
ATOM 2795 N N . PHE A 1 343 ? 12.267 -8.883 -22.323 1.00 91.56 343 PHE A N 1
ATOM 2796 C CA . PHE A 1 343 ? 11.227 -8.915 -21.298 1.00 91.56 343 PHE A CA 1
ATOM 2797 C C . PHE A 1 343 ? 10.676 -10.333 -21.110 1.00 91.56 343 PHE A C 1
ATOM 2799 O O . PHE A 1 343 ? 10.723 -10.856 -20.000 1.00 91.56 343 PHE A O 1
ATOM 2806 N N . GLU A 1 344 ? 10.276 -10.989 -22.200 1.00 90.25 344 GLU A N 1
ATOM 2807 C CA . GLU A 1 344 ? 9.743 -12.356 -22.215 1.00 90.25 344 GLU A CA 1
ATOM 2808 C C . GLU A 1 344 ? 10.738 -13.363 -21.617 1.00 90.25 344 GLU A C 1
ATOM 2810 O O . GLU A 1 344 ? 10.383 -14.154 -20.752 1.00 90.25 344 GLU A O 1
ATOM 2815 N N . GLN A 1 345 ? 12.024 -13.273 -21.978 1.00 87.81 345 GLN A N 1
ATOM 2816 C CA . GLN A 1 345 ? 13.074 -14.138 -21.414 1.00 87.81 345 GLN A CA 1
ATOM 2817 C C . GLN A 1 345 ? 13.323 -13.924 -19.915 1.00 87.81 345 GLN A C 1
ATOM 2819 O O . GLN A 1 345 ? 13.950 -14.763 -19.265 1.00 87.81 345 GLN A O 1
ATOM 2824 N N . SER A 1 346 ? 12.905 -12.780 -19.374 1.00 85.31 346 SER A N 1
ATOM 2825 C CA . SER A 1 346 ? 13.153 -12.399 -17.982 1.00 85.31 346 SER A CA 1
ATOM 2826 C C . SER A 1 346 ? 11.982 -12.720 -17.058 1.00 85.31 346 SER A C 1
ATOM 2828 O O . SER A 1 346 ? 12.152 -12.692 -15.838 1.00 85.31 346 SER A O 1
ATOM 2830 N N . ILE A 1 347 ? 10.808 -13.006 -17.617 1.00 83.81 347 ILE A N 1
ATOM 2831 C CA . ILE A 1 347 ? 9.580 -13.228 -16.866 1.00 83.81 347 ILE A CA 1
ATOM 2832 C C . ILE A 1 347 ? 9.326 -14.723 -16.728 1.00 83.81 347 ILE A C 1
ATOM 2834 O O . ILE A 1 347 ? 9.387 -15.476 -17.692 1.00 83.81 347 ILE A O 1
ATOM 2838 N N . GLN A 1 348 ? 9.072 -15.147 -15.492 1.00 76.00 348 GLN A N 1
ATOM 2839 C CA . GLN A 1 348 ? 8.794 -16.545 -15.155 1.00 76.00 348 GLN A CA 1
ATOM 2840 C C . GLN A 1 348 ? 7.293 -16.840 -15.033 1.00 76.00 348 GLN A C 1
ATOM 2842 O O . GLN A 1 348 ? 6.908 -18.002 -15.077 1.00 76.00 348 GLN A O 1
ATOM 2847 N N . GLU A 1 349 ? 6.464 -15.808 -14.869 1.00 80.25 349 GLU A N 1
ATOM 2848 C CA . GLU A 1 349 ? 5.026 -15.893 -14.595 1.00 80.25 349 GLU A CA 1
ATOM 2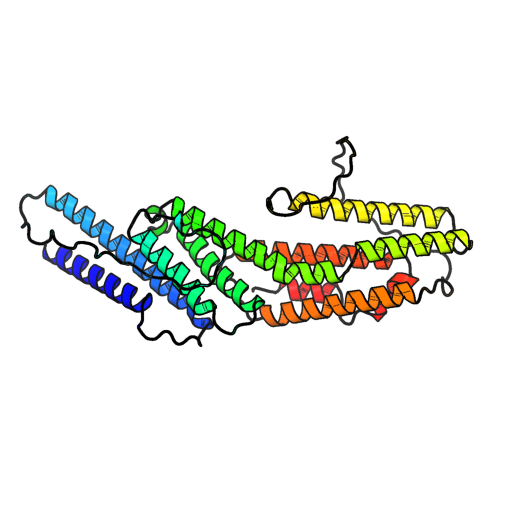849 C C . GLU A 1 349 ? 4.281 -14.916 -15.510 1.00 80.25 349 GLU A C 1
ATOM 2851 O O . GLU A 1 349 ? 4.738 -13.790 -15.692 1.00 80.25 349 GLU A O 1
ATOM 2856 N N . ASP A 1 350 ? 3.139 -15.315 -16.073 1.00 82.81 350 ASP A N 1
ATOM 2857 C CA . ASP A 1 350 ? 2.353 -14.431 -16.938 1.00 82.81 350 ASP A CA 1
ATOM 2858 C C . ASP A 1 350 ? 1.915 -13.152 -16.190 1.00 82.81 350 ASP A C 1
ATOM 2860 O O . ASP A 1 350 ? 1.468 -13.199 -15.042 1.00 82.81 350 ASP A O 1
ATOM 2864 N N . SER A 1 351 ? 1.979 -11.996 -16.863 1.00 82.12 351 SER A N 1
ATOM 2865 C CA . SER A 1 351 ? 1.552 -10.688 -16.336 1.00 82.12 351 SER A CA 1
ATOM 2866 C C . SER A 1 351 ? 0.116 -10.745 -15.790 1.00 82.12 351 SER A C 1
ATOM 2868 O O . SER A 1 351 ? -0.188 -10.173 -14.736 1.00 82.12 351 SER A O 1
ATOM 2870 N N . ASN A 1 352 ? -0.772 -11.497 -16.454 1.00 84.44 352 ASN A N 1
ATOM 2871 C CA . ASN A 1 352 ? -2.158 -11.646 -16.007 1.00 84.44 352 ASN A CA 1
ATOM 2872 C C . ASN A 1 352 ? -2.301 -12.557 -14.790 1.00 84.44 352 ASN A C 1
ATOM 2874 O O . ASN A 1 352 ? -3.125 -12.277 -13.919 1.00 84.44 352 ASN A O 1
ATOM 2878 N N . GLU A 1 353 ? -1.529 -13.640 -14.716 1.00 87.62 353 GLU A N 1
ATOM 2879 C CA . GLU A 1 353 ? -1.491 -14.510 -13.538 1.00 87.62 353 GLU A CA 1
ATOM 2880 C C . GLU A 1 353 ? -0.990 -13.728 -12.320 1.00 87.62 353 GLU A C 1
ATOM 2882 O O . GLU A 1 353 ? -1.570 -13.816 -11.227 1.00 87.62 353 GLU A O 1
ATOM 2887 N N . MET A 1 354 ? -0.024 -12.831 -12.551 1.00 89.12 354 MET A N 1
ATOM 2888 C CA . MET A 1 354 ? 0.486 -11.986 -11.493 1.00 89.12 354 MET A CA 1
ATOM 2889 C C . MET A 1 354 ? -0.543 -10.998 -10.957 1.00 89.12 354 MET A C 1
ATOM 2891 O O . MET A 1 354 ? -0.732 -10.887 -9.744 1.00 89.12 354 MET A O 1
ATOM 2895 N N . LYS A 1 355 ? -1.259 -10.325 -11.860 1.00 87.31 355 LYS A N 1
ATOM 2896 C CA . LYS A 1 355 ? -2.359 -9.423 -11.498 1.00 87.31 355 LYS A CA 1
ATOM 2897 C C . LYS A 1 355 ? -3.485 -10.163 -10.775 1.00 87.31 355 LYS A C 1
ATOM 2899 O O . LYS A 1 355 ? -3.973 -9.668 -9.765 1.00 87.31 355 LYS A O 1
ATOM 2904 N N . LYS A 1 356 ? -3.870 -11.356 -11.242 1.00 89.00 356 LYS A N 1
ATOM 2905 C CA . LYS A 1 356 ? -4.944 -12.163 -10.632 1.00 89.00 356 LYS A CA 1
ATOM 2906 C C . LYS A 1 356 ? -4.623 -12.569 -9.198 1.00 89.00 356 LYS A C 1
ATOM 2908 O O . LYS A 1 356 ? -5.444 -12.374 -8.312 1.00 89.00 356 LYS A O 1
ATOM 2913 N N . SER A 1 357 ? -3.432 -13.104 -8.963 1.00 89.81 357 SER A N 1
ATOM 2914 C CA . SER A 1 357 ? -3.012 -13.535 -7.622 1.00 89.81 357 SER A CA 1
ATOM 2915 C C . SER A 1 357 ? -2.831 -12.370 -6.645 1.00 89.81 357 SER A C 1
ATOM 2917 O O . SER A 1 357 ? -3.071 -12.531 -5.450 1.00 89.81 357 SER A O 1
ATOM 2919 N N . LEU A 1 358 ? -2.449 -11.182 -7.127 1.00 89.25 358 LEU A N 1
ATOM 2920 C CA . LEU A 1 358 ? -2.462 -9.972 -6.304 1.00 89.25 358 LEU A CA 1
ATOM 2921 C C . LEU A 1 358 ? -3.891 -9.489 -6.028 1.00 89.25 358 LEU A C 1
ATOM 2923 O O . LEU A 1 358 ? -4.187 -9.126 -4.896 1.00 89.25 358 LEU A O 1
ATOM 2927 N N . ALA A 1 359 ? -4.796 -9.552 -7.005 1.00 87.88 359 ALA A N 1
ATOM 2928 C CA . ALA A 1 359 ? -6.198 -9.171 -6.819 1.00 87.88 359 ALA A CA 1
ATOM 2929 C C . ALA A 1 359 ? -6.931 -10.044 -5.783 1.00 87.88 359 ALA A C 1
ATOM 2931 O O . ALA A 1 359 ? -7.867 -9.573 -5.148 1.00 87.88 359 ALA A O 1
ATOM 2932 N N . THR A 1 360 ? -6.494 -11.292 -5.584 1.00 88.94 360 THR A N 1
ATOM 2933 C CA . THR A 1 360 ? -7.035 -12.189 -4.547 1.00 88.94 360 THR A CA 1
ATOM 2934 C C . THR A 1 360 ? -6.475 -11.939 -3.145 1.00 88.94 360 THR A C 1
ATOM 2936 O O . THR A 1 360 ? -6.884 -12.613 -2.199 1.00 88.94 360 THR A O 1
ATOM 2939 N N . LEU A 1 361 ? -5.513 -11.024 -2.975 1.00 88.38 361 LEU A N 1
ATOM 2940 C CA . LEU A 1 361 ? -5.029 -10.688 -1.638 1.00 88.38 361 LEU A CA 1
ATOM 2941 C C . LEU A 1 361 ? -6.135 -9.998 -0.829 1.00 88.38 361 LEU A C 1
ATOM 2943 O O . LEU A 1 361 ? -6.906 -9.197 -1.354 1.00 88.38 361 LEU A O 1
ATOM 2947 N N . PHE A 1 362 ? -6.149 -10.300 0.472 1.00 84.12 362 PHE A N 1
ATOM 2948 C CA . PHE A 1 362 ? -7.093 -9.794 1.473 1.00 84.12 362 PHE A CA 1
ATOM 2949 C C . PHE A 1 362 ? -8.511 -10.379 1.476 1.00 84.12 362 PHE A C 1
ATOM 2951 O O . PHE A 1 362 ? -9.319 -9.917 2.284 1.00 84.12 362 PHE A O 1
ATOM 2958 N N . GLY A 1 363 ? -8.766 -11.432 0.688 1.00 64.94 363 GLY A N 1
ATOM 2959 C CA . GLY A 1 363 ? -10.014 -12.207 0.724 1.00 64.94 363 GLY A CA 1
ATOM 2960 C C . GLY A 1 363 ? -11.121 -11.566 -0.085 1.00 64.94 363 GLY A C 1
ATOM 2961 O O . GLY A 1 363 ? -11.807 -10.680 0.469 1.00 64.94 363 GLY A O 1
#